Protein AF-A0A6V8SIL0-F1 (afdb_monomer_lite)

Structure (mmCIF, N/CA/C/O backbone):
data_AF-A0A6V8SIL0-F1
#
_entry.id   AF-A0A6V8SIL0-F1
#
loop_
_atom_site.group_PDB
_atom_site.id
_atom_site.type_symbol
_atom_site.label_atom_id
_atom_site.label_alt_id
_atom_site.label_comp_id
_atom_site.label_asym_id
_atom_site.label_entity_id
_atom_site.label_seq_id
_atom_site.pdbx_PDB_ins_code
_atom_site.Cartn_x
_atom_site.Cartn_y
_atom_site.Cartn_z
_atom_site.occupancy
_atom_site.B_iso_or_equiv
_atom_site.auth_seq_id
_atom_site.auth_comp_id
_atom_site.auth_asym_id
_atom_site.auth_atom_id
_atom_site.pdbx_PDB_model_num
ATOM 1 N N . MET A 1 1 ? 27.228 23.144 -34.723 1.00 86.31 1 MET A N 1
ATOM 2 C CA . MET A 1 1 ? 27.052 23.573 -36.120 1.00 86.31 1 MET A CA 1
ATOM 3 C C . MET A 1 1 ? 25.831 22.858 -36.656 1.00 86.31 1 MET A C 1
ATOM 5 O O . MET A 1 1 ? 25.715 21.658 -36.421 1.00 86.31 1 MET A O 1
ATOM 9 N N . ARG A 1 2 ? 24.917 23.582 -37.295 1.00 93.19 2 ARG A N 1
ATOM 10 C CA . ARG A 1 2 ? 23.721 23.008 -37.941 1.00 93.19 2 ARG A CA 1
ATOM 11 C C . ARG A 1 2 ? 23.947 22.790 -39.439 1.00 93.19 2 ARG A C 1
ATOM 13 O O . ARG A 1 2 ? 24.927 23.308 -39.973 1.00 93.19 2 ARG A O 1
ATOM 20 N N . LYS A 1 3 ? 23.053 22.053 -40.116 1.00 91.62 3 LYS A N 1
ATOM 21 C CA . LYS A 1 3 ? 23.192 21.721 -41.552 1.00 91.62 3 LYS A CA 1
ATOM 22 C C . LYS A 1 3 ? 23.467 22.971 -42.393 1.00 91.62 3 LYS A C 1
ATOM 24 O O . LYS A 1 3 ? 24.432 22.997 -43.147 1.00 91.62 3 LYS A O 1
ATOM 29 N N . ASP A 1 4 ? 22.655 24.012 -42.232 1.00 95.44 4 ASP A N 1
ATOM 30 C CA . ASP A 1 4 ? 22.755 25.231 -43.045 1.00 95.44 4 ASP A CA 1
ATOM 31 C C . ASP A 1 4 ? 24.110 25.937 -42.874 1.00 95.44 4 ASP A C 1
ATOM 33 O O . ASP A 1 4 ? 24.708 26.408 -43.842 1.00 95.44 4 ASP A O 1
ATOM 37 N N . GLU A 1 5 ? 24.633 25.955 -41.646 1.00 94.06 5 GLU A N 1
ATOM 38 C CA . GLU A 1 5 ? 25.951 26.517 -41.339 1.00 94.06 5 GLU A CA 1
ATOM 39 C C . GLU A 1 5 ? 27.065 25.695 -41.995 1.00 94.06 5 GLU A C 1
ATOM 41 O O . GLU A 1 5 ? 27.967 26.258 -42.613 1.00 94.06 5 GLU A O 1
ATOM 46 N N . PHE A 1 6 ? 26.976 24.364 -41.909 1.00 95.69 6 PHE A N 1
ATOM 47 C CA . PHE A 1 6 ? 27.931 23.452 -42.535 1.00 95.69 6 PHE A CA 1
ATOM 48 C C . PHE A 1 6 ? 27.957 23.628 -44.057 1.00 95.69 6 PHE A C 1
ATOM 50 O O . PHE A 1 6 ? 29.025 23.804 -44.647 1.00 95.69 6 PHE A O 1
ATOM 57 N N . MET A 1 7 ? 26.781 23.640 -44.690 1.00 94.69 7 MET A N 1
ATOM 58 C CA . MET A 1 7 ? 26.640 23.779 -46.140 1.00 94.69 7 MET A CA 1
ATOM 59 C C . MET A 1 7 ? 27.156 25.131 -46.637 1.00 94.69 7 MET A C 1
ATOM 61 O O . MET A 1 7 ? 27.856 25.182 -47.647 1.00 94.69 7 MET A O 1
ATOM 65 N N . SER A 1 8 ? 26.896 26.215 -45.900 1.00 95.62 8 SER A N 1
ATOM 66 C CA . SER A 1 8 ? 27.420 27.538 -46.249 1.00 95.62 8 SER A CA 1
ATOM 67 C C . SER A 1 8 ? 28.947 27.610 -46.140 1.00 95.62 8 SER A C 1
ATOM 69 O O . SER A 1 8 ? 29.610 28.201 -46.997 1.00 95.62 8 SER A O 1
ATOM 71 N N . GLU A 1 9 ? 29.540 26.995 -45.111 1.00 94.38 9 GLU A N 1
ATOM 72 C CA . GLU A 1 9 ? 30.998 26.958 -44.980 1.00 94.38 9 GLU A CA 1
ATOM 73 C C . GLU A 1 9 ? 31.665 26.087 -46.050 1.00 94.38 9 GLU A C 1
ATOM 75 O O . GLU A 1 9 ? 32.711 26.488 -46.569 1.00 94.38 9 GLU A O 1
ATOM 80 N N . MET A 1 10 ? 31.046 24.962 -46.422 1.00 90.38 10 MET A N 1
ATOM 81 C CA . MET A 1 10 ? 31.472 24.119 -47.543 1.00 90.38 10 MET A CA 1
ATOM 82 C C . MET A 1 10 ? 31.437 24.886 -48.865 1.00 90.38 10 MET A C 1
ATOM 84 O O . MET A 1 10 ? 32.438 24.939 -49.576 1.00 90.38 10 MET A O 1
ATOM 88 N N . GLU A 1 11 ? 30.316 25.533 -49.184 1.00 93.81 11 GLU A N 1
ATOM 89 C CA . GLU A 1 11 ? 30.150 26.281 -50.433 1.00 93.81 11 GLU A CA 1
ATOM 90 C C . GLU A 1 11 ? 31.179 27.409 -50.563 1.00 93.81 11 GLU A C 1
ATOM 92 O O . GLU A 1 11 ? 31.774 27.598 -51.628 1.00 93.81 11 GLU A O 1
ATOM 97 N N . ARG A 1 12 ? 31.446 28.117 -49.459 1.00 93.19 12 ARG A N 1
ATOM 98 C CA . ARG A 1 12 ? 32.481 29.153 -49.407 1.00 93.19 12 ARG A CA 1
ATOM 99 C C . ARG A 1 12 ? 33.888 28.579 -49.569 1.00 93.19 12 ARG A C 1
ATOM 101 O O . ARG A 1 12 ? 34.725 29.217 -50.197 1.00 93.19 12 ARG A O 1
ATOM 108 N N . GLY A 1 13 ? 34.169 27.417 -48.982 1.00 87.25 13 GLY A N 1
ATOM 109 C CA . GLY A 1 13 ? 35.473 26.762 -49.091 1.00 87.25 13 GLY A CA 1
ATOM 110 C C . GLY A 1 13 ? 35.756 26.199 -50.486 1.00 87.25 13 GLY A C 1
ATOM 111 O O . GLY A 1 13 ? 36.914 26.041 -50.853 1.00 87.25 13 GLY A O 1
ATOM 112 N N . LEU A 1 14 ? 34.712 25.928 -51.269 1.00 89.31 14 LEU A N 1
ATOM 113 C CA . LEU A 1 14 ? 34.794 25.426 -52.641 1.00 89.31 14 LEU A CA 1
ATOM 114 C C . LEU A 1 14 ? 34.784 26.553 -53.689 1.00 89.31 14 LEU A C 1
ATOM 116 O O . LEU A 1 14 ? 34.525 26.303 -54.866 1.00 89.31 14 LEU A O 1
ATOM 120 N N . ASP A 1 15 ? 35.074 27.800 -53.303 1.00 89.38 15 ASP A N 1
ATOM 121 C CA . ASP A 1 15 ? 35.031 28.968 -54.193 1.00 89.38 15 ASP A CA 1
ATOM 122 C C . ASP A 1 15 ? 35.902 28.825 -55.454 1.00 89.38 15 ASP A C 1
ATOM 124 O O . ASP A 1 15 ? 35.522 29.310 -56.524 1.00 89.38 15 ASP A O 1
ATOM 128 N N . LYS A 1 16 ? 37.027 28.114 -55.336 1.00 85.50 16 LYS A N 1
ATOM 129 C CA . LYS A 1 16 ? 37.988 27.815 -56.410 1.00 85.50 16 LYS A CA 1
ATOM 130 C C . LYS A 1 16 ? 37.675 26.551 -57.211 1.00 85.50 16 LYS A C 1
ATOM 132 O O . LYS A 1 16 ? 38.354 26.294 -58.205 1.00 85.50 16 LYS A O 1
ATOM 137 N N . VAL A 1 17 ? 36.678 25.773 -56.800 1.00 81.25 17 VAL A N 1
ATOM 138 C CA . VAL A 1 17 ? 36.196 24.593 -57.530 1.00 81.25 17 VAL A CA 1
ATOM 139 C C . VAL A 1 17 ? 35.180 25.041 -58.581 1.00 81.25 17 VAL A C 1
ATOM 141 O O . VAL A 1 17 ? 34.431 25.999 -58.361 1.00 81.25 17 VAL A O 1
ATOM 144 N N . SER A 1 18 ? 35.161 24.387 -59.746 1.00 85.25 18 SER A N 1
ATOM 145 C CA . SER A 1 18 ? 34.224 24.742 -60.822 1.00 85.25 18 SER A CA 1
ATOM 146 C C . SER A 1 18 ? 32.771 24.665 -60.337 1.00 85.25 18 SER A C 1
ATOM 148 O O . SER A 1 18 ? 32.451 23.864 -59.466 1.00 85.25 18 SER A O 1
ATOM 150 N N . GLU A 1 19 ? 31.876 25.501 -60.870 1.00 83.19 19 GLU A N 1
ATOM 151 C CA . GLU A 1 19 ? 30.476 25.548 -60.413 1.00 83.19 19 GLU A CA 1
ATOM 152 C C . GLU A 1 19 ? 29.776 24.184 -60.530 1.00 83.19 19 GLU A C 1
ATOM 154 O O . GLU A 1 19 ? 29.066 23.772 -59.615 1.00 83.19 19 GLU A O 1
ATOM 159 N N . ALA A 1 20 ? 30.024 23.461 -61.628 1.00 74.94 20 ALA A N 1
ATOM 160 C CA . ALA A 1 20 ? 29.456 22.135 -61.857 1.00 74.94 20 ALA A CA 1
ATOM 161 C C . ALA A 1 20 ? 29.917 21.126 -60.792 1.00 74.94 20 ALA A C 1
ATOM 163 O O . ALA A 1 20 ? 29.089 20.484 -60.155 1.00 74.94 20 ALA A O 1
ATOM 164 N N . GLU A 1 21 ? 31.224 21.054 -60.543 1.00 77.12 21 GLU A N 1
ATOM 165 C CA . GLU A 1 21 ? 31.818 20.137 -59.563 1.00 77.12 21 GLU A CA 1
ATOM 166 C C . GLU A 1 2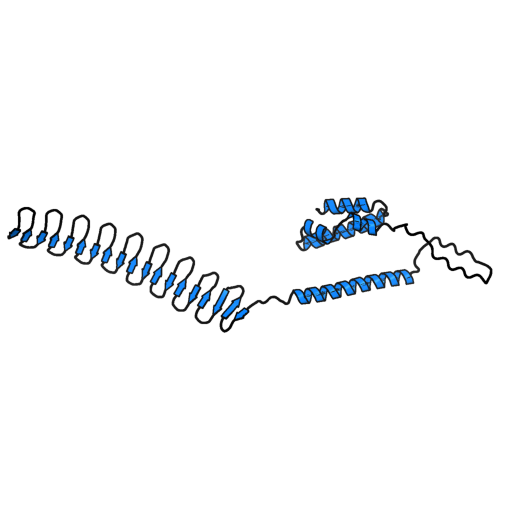1 ? 31.450 20.524 -58.125 1.00 77.12 21 GLU A C 1
ATOM 168 O O . GLU A 1 21 ? 31.106 19.674 -57.312 1.00 77.12 21 GLU A O 1
ATOM 173 N N . ARG A 1 22 ? 31.412 21.823 -57.817 1.00 87.75 22 ARG A N 1
ATOM 174 C CA . ARG A 1 22 ? 30.940 22.334 -56.525 1.00 87.75 22 ARG A CA 1
ATOM 175 C C . ARG A 1 22 ? 29.502 21.912 -56.250 1.00 87.75 22 ARG A C 1
ATOM 177 O O . ARG A 1 22 ? 29.194 21.515 -55.132 1.00 87.75 22 ARG A O 1
ATOM 184 N N . LYS A 1 23 ? 28.626 21.999 -57.253 1.00 83.69 23 LYS A N 1
ATOM 185 C CA . LYS A 1 23 ? 27.223 21.604 -57.122 1.00 83.69 23 LYS A CA 1
ATOM 186 C C . LYS A 1 23 ? 27.075 20.103 -56.885 1.00 83.69 23 LYS A C 1
ATOM 188 O O . LYS A 1 23 ? 26.249 19.719 -56.065 1.00 83.69 23 LYS A O 1
ATOM 193 N N . GLU A 1 24 ? 27.869 19.279 -57.566 1.00 81.81 24 GLU A N 1
ATOM 194 C CA . GLU A 1 24 ? 27.907 17.830 -57.330 1.00 81.81 24 GLU A CA 1
ATOM 195 C C . GLU A 1 24 ? 28.376 17.513 -55.904 1.00 81.81 24 GLU A C 1
ATOM 197 O O . GLU A 1 24 ? 27.684 16.803 -55.180 1.00 81.81 24 GLU A O 1
ATOM 202 N N . ILE A 1 25 ? 29.467 18.139 -55.449 1.00 81.69 25 ILE A N 1
ATOM 203 C CA . ILE A 1 25 ? 29.982 17.956 -54.084 1.00 81.69 25 ILE A CA 1
ATOM 204 C C . ILE A 1 25 ? 28.929 18.359 -53.042 1.00 81.69 25 ILE A C 1
ATOM 206 O O . ILE A 1 25 ? 28.664 17.612 -52.104 1.00 81.69 25 ILE A O 1
ATOM 210 N N . LEU A 1 26 ? 28.304 19.533 -53.187 1.00 86.50 26 LEU A N 1
ATOM 211 C CA . LEU A 1 26 ? 27.279 19.992 -52.243 1.00 86.50 26 LEU A CA 1
ATOM 212 C C . LEU A 1 26 ? 26.046 19.080 -52.245 1.00 86.50 26 LEU A C 1
ATOM 214 O O . LEU A 1 26 ? 25.472 18.841 -51.182 1.00 86.50 26 LEU A O 1
ATOM 218 N N . TYR A 1 27 ? 25.662 18.542 -53.403 1.00 86.69 27 TYR A N 1
ATOM 219 C CA . TYR A 1 27 ? 24.552 17.599 -53.506 1.00 86.69 27 TYR A CA 1
ATOM 220 C C . TYR A 1 27 ? 24.816 16.311 -52.714 1.00 86.69 27 TYR A C 1
ATOM 222 O O . TYR A 1 27 ? 23.938 15.865 -51.975 1.00 86.69 27 TYR A O 1
ATOM 230 N N . ASP A 1 28 ? 26.029 15.758 -52.784 1.00 85.88 28 ASP A N 1
ATOM 231 C CA . ASP A 1 28 ? 26.398 14.551 -52.033 1.00 85.88 28 ASP A CA 1
ATOM 232 C C . ASP A 1 28 ? 26.295 14.761 -50.513 1.00 85.88 28 ASP A C 1
ATOM 234 O O . ASP A 1 28 ? 25.771 13.907 -49.790 1.00 85.88 28 ASP A O 1
ATOM 238 N N . TYR A 1 29 ? 26.744 15.917 -50.009 1.00 87.44 29 TYR A N 1
ATOM 239 C CA . TYR A 1 29 ? 26.614 16.246 -48.585 1.00 87.44 29 TYR A CA 1
ATOM 240 C C . TYR A 1 29 ? 25.159 16.500 -48.187 1.00 87.44 29 TYR A C 1
ATOM 242 O O . TYR A 1 29 ? 24.726 16.045 -47.129 1.00 87.44 29 TYR A O 1
ATOM 250 N N . GLU A 1 30 ? 24.372 17.170 -49.027 1.00 88.56 30 GLU A N 1
ATOM 251 C CA . GLU A 1 30 ? 22.944 17.361 -48.775 1.00 88.56 30 GLU A CA 1
ATOM 252 C C . GLU A 1 30 ? 22.192 16.025 -48.677 1.00 88.56 30 GLU A C 1
ATOM 254 O O . GLU A 1 30 ? 21.394 15.821 -47.753 1.00 88.56 30 GLU A O 1
ATOM 259 N N . GLU A 1 31 ? 22.501 15.091 -49.573 1.00 84.25 31 GLU A N 1
ATOM 260 C CA . GLU A 1 31 ? 21.948 13.743 -49.558 1.00 84.25 31 GLU A CA 1
ATOM 261 C C . GLU A 1 31 ? 22.390 12.961 -48.310 1.00 84.25 31 GLU A C 1
ATOM 263 O O . GLU A 1 31 ? 21.581 12.261 -47.693 1.00 84.25 31 GLU A O 1
ATOM 268 N N . HIS A 1 32 ? 23.636 13.147 -47.860 1.00 82.12 32 HIS A N 1
ATOM 269 C CA . HIS A 1 32 ? 24.131 12.567 -46.612 1.00 82.12 32 HIS A CA 1
ATOM 270 C C . HIS A 1 32 ? 23.326 13.039 -45.393 1.00 82.12 32 HIS A C 1
ATOM 272 O O . HIS A 1 32 ? 22.873 12.212 -44.595 1.00 82.12 32 HIS A O 1
ATOM 278 N N . PHE A 1 33 ? 23.079 14.350 -45.269 1.00 86.00 33 PHE A N 1
ATOM 279 C CA . PHE A 1 33 ? 22.218 14.892 -44.212 1.00 86.00 33 PHE A CA 1
ATOM 280 C C . PHE A 1 33 ? 20.803 14.308 -44.294 1.00 86.00 33 PHE A C 1
ATOM 282 O O . PHE A 1 33 ? 20.257 13.881 -43.277 1.00 86.00 33 PHE A O 1
ATOM 289 N N . ARG A 1 34 ? 20.222 14.224 -45.499 1.00 85.81 34 ARG A N 1
ATOM 290 C CA . ARG A 1 34 ? 18.867 13.691 -45.708 1.00 85.81 34 ARG A CA 1
ATOM 291 C C . ARG A 1 34 ? 18.738 12.239 -45.240 1.00 85.81 34 ARG A C 1
ATOM 293 O O . ARG A 1 34 ? 17.791 11.910 -44.525 1.00 85.81 34 ARG A O 1
ATOM 300 N N . ILE A 1 35 ? 19.681 11.375 -45.619 1.00 81.06 35 ILE A N 1
ATOM 301 C CA . ILE A 1 35 ? 19.678 9.954 -45.238 1.00 81.06 35 ILE A CA 1
ATOM 302 C C . ILE A 1 35 ? 19.902 9.799 -43.729 1.00 81.06 35 ILE A C 1
ATOM 304 O O . ILE A 1 35 ? 19.184 9.045 -43.072 1.00 81.06 35 ILE A O 1
ATOM 308 N N . ALA A 1 36 ? 20.871 10.518 -43.158 1.00 72.19 36 ALA A N 1
ATOM 309 C CA . ALA A 1 36 ? 21.202 10.411 -41.740 1.00 72.19 36 ALA A CA 1
ATOM 310 C C . ALA A 1 36 ? 20.064 10.905 -40.829 1.00 72.19 36 ALA A C 1
ATOM 312 O O . ALA A 1 36 ? 19.759 10.256 -39.825 1.00 72.19 36 ALA A O 1
ATOM 313 N N . MET A 1 37 ? 19.379 11.985 -41.214 1.00 84.81 37 MET A N 1
ATOM 314 C CA . MET A 1 37 ? 18.179 12.458 -40.516 1.00 84.81 37 MET A CA 1
ATOM 315 C C . MET A 1 37 ? 17.006 11.482 -40.655 1.00 84.81 37 MET A C 1
ATOM 317 O O . MET A 1 37 ? 16.293 11.245 -39.682 1.00 84.81 37 MET A O 1
ATOM 321 N N . GLY A 1 38 ? 16.840 10.846 -41.822 1.00 79.00 38 GLY A N 1
ATOM 322 C CA . GLY A 1 38 ? 15.861 9.767 -42.017 1.00 79.00 38 GLY A CA 1
ATOM 323 C C . GLY A 1 38 ? 16.086 8.559 -41.096 1.00 79.00 38 GLY A C 1
ATOM 324 O O . GLY A 1 38 ? 15.133 7.868 -40.747 1.00 79.00 38 GLY A O 1
ATOM 325 N N . ASN A 1 39 ? 17.325 8.355 -40.642 1.00 82.56 39 ASN A N 1
ATOM 326 C CA . ASN A 1 39 ? 17.711 7.326 -39.673 1.00 82.56 39 ASN A CA 1
ATOM 327 C C . ASN A 1 39 ? 17.685 7.816 -38.210 1.00 82.56 39 ASN A C 1
ATOM 329 O O . ASN A 1 39 ? 18.193 7.128 -37.326 1.00 82.56 39 ASN A O 1
ATOM 333 N N . GLY A 1 40 ? 17.120 8.998 -37.939 1.00 87.88 40 GLY A N 1
ATOM 334 C CA . GLY A 1 40 ? 16.930 9.528 -36.587 1.00 87.88 40 GLY A CA 1
ATOM 335 C C . GLY A 1 40 ? 18.129 10.271 -35.988 1.00 87.88 40 GLY A C 1
ATOM 336 O O . GLY A 1 40 ? 18.094 10.592 -34.801 1.00 87.88 40 GLY A O 1
ATOM 337 N N . LYS A 1 41 ? 19.185 10.568 -36.762 1.00 81.56 41 LYS A N 1
ATOM 338 C CA . LYS A 1 41 ? 20.286 11.425 -36.285 1.00 81.56 41 LYS A CA 1
ATOM 339 C C . LYS A 1 41 ? 19.900 12.904 -36.341 1.00 81.56 41 LYS A C 1
ATOM 341 O O . LYS A 1 41 ? 19.210 13.336 -37.262 1.00 81.56 41 LYS A O 1
ATOM 346 N N . THR A 1 42 ? 20.392 13.691 -35.385 1.00 90.62 42 THR A N 1
ATOM 347 C CA . THR A 1 42 ? 20.234 15.152 -35.411 1.00 90.62 42 THR A CA 1
ATOM 348 C C . THR A 1 42 ? 21.323 15.807 -36.262 1.00 90.62 42 THR A C 1
ATOM 350 O O . THR A 1 42 ? 22.396 15.235 -36.467 1.00 90.62 42 THR A O 1
ATOM 353 N N . GLU A 1 43 ? 21.063 17.021 -36.750 1.00 89.25 43 GLU A N 1
ATOM 354 C CA . GLU A 1 43 ? 22.012 17.790 -37.567 1.00 89.25 43 GLU A CA 1
ATOM 355 C C . GLU A 1 43 ? 23.355 17.992 -36.858 1.00 89.25 43 GLU A C 1
ATOM 357 O O . GLU A 1 43 ? 24.406 17.909 -37.485 1.00 89.25 43 GLU A O 1
ATOM 362 N N . GLU A 1 44 ? 23.336 18.217 -35.544 1.00 91.12 44 GLU A N 1
ATOM 363 C CA . GLU A 1 44 ? 24.533 18.459 -34.740 1.00 91.12 44 GLU A CA 1
ATOM 364 C C . GLU A 1 44 ? 25.439 17.230 -34.696 1.00 91.12 44 GLU A C 1
ATOM 366 O O . GLU A 1 44 ? 26.659 17.361 -34.808 1.00 91.12 44 GLU A O 1
ATOM 371 N N . VAL A 1 45 ? 24.843 16.040 -34.567 1.00 78.62 45 VAL A N 1
ATOM 372 C CA . VAL A 1 45 ? 25.574 14.768 -34.590 1.00 78.62 45 VAL A CA 1
ATOM 373 C C . VAL A 1 45 ? 26.176 14.537 -35.971 1.00 78.62 45 VAL A C 1
ATOM 375 O O . VAL A 1 45 ? 27.339 14.160 -36.065 1.00 78.62 45 VAL A O 1
ATOM 378 N N . ILE A 1 46 ? 25.428 14.825 -37.038 1.00 77.50 46 ILE A N 1
ATOM 379 C CA . ILE A 1 46 ? 25.915 14.671 -38.415 1.00 77.50 46 ILE A CA 1
ATOM 380 C C . ILE A 1 46 ? 27.089 15.622 -38.679 1.00 77.50 46 ILE A C 1
ATOM 382 O O . ILE A 1 46 ? 28.129 15.188 -39.159 1.00 77.50 46 ILE A O 1
ATOM 386 N N . CYS A 1 47 ? 26.981 16.899 -38.302 1.00 76.56 47 CYS A N 1
ATOM 387 C CA . CYS A 1 47 ? 28.084 17.857 -38.422 1.00 76.56 47 CYS A CA 1
ATOM 388 C C . CYS A 1 47 ? 29.319 17.426 -37.615 1.00 76.56 47 CYS A C 1
ATOM 390 O O . CYS A 1 47 ? 30.445 17.591 -38.075 1.00 76.56 47 CYS A O 1
ATOM 392 N N . MET A 1 48 ? 29.120 16.872 -36.414 1.00 78.69 48 MET A N 1
ATOM 393 C CA . MET A 1 48 ? 30.209 16.355 -35.582 1.00 78.69 48 MET A CA 1
ATOM 394 C C . MET A 1 48 ? 30.909 15.152 -36.230 1.00 78.69 48 MET A C 1
ATOM 396 O O . MET A 1 48 ? 32.132 15.067 -36.173 1.00 78.69 48 MET A O 1
ATOM 400 N N . GLU A 1 49 ? 30.152 14.245 -36.855 1.00 78.75 49 GLU A N 1
ATOM 401 C CA . GLU A 1 49 ? 30.683 13.082 -37.580 1.00 78.75 49 GLU A CA 1
ATOM 402 C C . GLU A 1 49 ? 31.399 13.474 -38.879 1.00 78.75 49 GLU A C 1
ATOM 404 O O . GLU A 1 49 ? 32.431 12.890 -39.207 1.00 78.75 49 GLU A O 1
ATOM 409 N N . LEU A 1 50 ? 30.870 14.463 -39.606 1.00 79.81 50 LEU A N 1
ATOM 410 C CA . LEU A 1 50 ? 31.469 14.972 -40.841 1.00 79.81 50 LEU A CA 1
ATOM 411 C C . LEU A 1 50 ? 32.756 15.764 -40.575 1.00 79.81 50 LEU A C 1
ATOM 413 O O . LEU A 1 50 ? 33.691 15.684 -41.368 1.00 79.81 50 LEU A O 1
ATOM 417 N N . GLY A 1 51 ? 32.828 16.502 -39.465 1.00 82.12 51 GLY A N 1
ATOM 418 C CA . GLY A 1 51 ? 33.999 17.290 -39.083 1.00 82.12 51 GLY A CA 1
ATOM 419 C C . GLY A 1 51 ? 33.969 18.728 -39.612 1.00 82.12 51 GLY A C 1
ATOM 420 O O . GLY A 1 51 ? 32.911 19.339 -39.749 1.00 82.12 51 GLY A O 1
ATOM 421 N N . ASN A 1 52 ? 35.145 19.319 -39.848 1.00 85.25 52 ASN A N 1
ATOM 422 C CA . ASN A 1 52 ? 35.268 20.738 -40.192 1.00 85.25 52 ASN A CA 1
ATOM 423 C C . ASN A 1 52 ? 35.071 20.983 -41.705 1.00 85.25 52 ASN A C 1
ATOM 425 O O . ASN A 1 52 ? 35.944 20.610 -42.494 1.00 85.25 52 ASN A O 1
ATOM 429 N N . PRO A 1 53 ? 34.003 21.684 -42.135 1.00 86.06 53 PRO A N 1
ATOM 430 C CA . PRO A 1 53 ? 33.701 21.892 -43.555 1.00 86.06 53 PRO A CA 1
ATOM 431 C C . PRO A 1 53 ? 34.809 22.629 -44.326 1.00 86.06 53 PRO A C 1
ATOM 433 O O . PRO A 1 53 ? 35.021 22.380 -45.509 1.00 86.06 53 PRO A O 1
ATOM 436 N N . LYS A 1 54 ? 35.592 23.499 -43.678 1.00 85.56 54 LYS A N 1
ATOM 437 C CA . LYS A 1 54 ? 36.686 24.228 -44.353 1.00 85.56 54 LYS A CA 1
ATOM 438 C C . LYS A 1 54 ? 37.855 23.325 -44.723 1.00 85.56 54 LYS A C 1
ATOM 440 O O . LYS A 1 54 ? 38.462 23.496 -45.780 1.00 85.56 54 LYS A O 1
ATOM 445 N N . GLU A 1 55 ? 38.185 22.387 -43.843 1.00 81.69 55 GLU A N 1
ATOM 446 C CA . GLU A 1 55 ? 39.252 21.408 -44.071 1.00 81.69 55 GLU A CA 1
ATOM 447 C C . GLU A 1 55 ? 38.844 20.443 -45.180 1.00 81.69 55 GLU A C 1
ATOM 449 O O . GLU A 1 55 ? 39.621 20.190 -46.101 1.00 81.69 55 GLU A O 1
ATOM 454 N N . ILE A 1 56 ? 37.584 20.000 -45.143 1.00 81.62 56 ILE A N 1
ATOM 455 C CA . ILE A 1 56 ? 36.989 19.158 -46.178 1.00 81.62 56 ILE A CA 1
ATOM 456 C C . ILE A 1 56 ? 37.046 19.874 -47.529 1.00 81.62 56 ILE A C 1
ATOM 458 O O . ILE A 1 56 ? 37.609 19.332 -48.477 1.00 81.62 56 ILE A O 1
ATOM 462 N N . ALA A 1 57 ? 36.548 21.109 -47.620 1.00 82.56 57 ALA A N 1
ATOM 463 C CA . ALA A 1 57 ? 36.556 21.880 -48.860 1.00 82.56 57 ALA A CA 1
ATOM 464 C C . ALA A 1 57 ? 37.975 22.109 -49.417 1.00 82.56 57 ALA A C 1
ATOM 466 O O . ALA A 1 57 ? 38.188 22.038 -50.626 1.00 82.56 57 ALA A O 1
ATOM 467 N N . SER A 1 58 ? 38.966 22.301 -48.540 1.00 79.62 58 SER A N 1
ATOM 468 C CA . SER A 1 58 ? 40.369 22.482 -48.938 1.00 79.62 58 SER A CA 1
ATOM 469 C C . SER A 1 58 ? 40.961 21.241 -49.613 1.00 79.62 58 SER A C 1
ATOM 471 O O . SER A 1 58 ? 41.835 21.382 -50.463 1.00 79.62 58 SER A O 1
ATOM 473 N N . SER A 1 59 ? 40.463 20.038 -49.304 1.00 80.56 59 SER A N 1
ATOM 474 C CA . SER A 1 59 ? 40.917 18.799 -49.958 1.00 80.56 59 SER A CA 1
ATOM 475 C C . SER A 1 59 ? 40.546 18.716 -51.446 1.00 80.56 59 SER A C 1
ATOM 477 O O . SER A 1 59 ? 41.203 18.002 -52.203 1.00 80.56 59 SER A O 1
ATOM 479 N N . TYR A 1 60 ? 39.541 19.487 -51.877 1.00 77.62 60 TYR A N 1
ATOM 480 C CA . TYR A 1 60 ? 39.099 19.571 -53.271 1.00 77.62 60 TYR A CA 1
ATOM 481 C C . TYR A 1 60 ? 39.865 20.624 -54.081 1.00 77.62 60 TYR A C 1
ATOM 483 O O . TYR A 1 60 ? 39.697 20.708 -55.296 1.00 77.62 60 TYR A O 1
ATOM 491 N N . ILE A 1 61 ? 40.722 21.425 -53.439 1.00 77.88 61 ILE A N 1
ATOM 492 C CA . ILE A 1 61 ? 41.566 22.419 -54.105 1.00 77.88 61 ILE A CA 1
ATOM 493 C C . ILE A 1 61 ? 42.980 21.826 -54.211 1.00 77.88 61 ILE A C 1
ATOM 495 O O . ILE A 1 61 ? 43.661 21.697 -53.197 1.00 77.88 61 ILE A O 1
ATOM 499 N N . PRO A 1 62 ? 43.471 21.465 -55.411 1.00 66.62 62 PRO A N 1
ATOM 500 C CA . PRO A 1 62 ? 44.810 20.903 -55.554 1.00 66.62 62 PRO A CA 1
ATOM 501 C C . PRO A 1 62 ? 45.891 21.898 -55.105 1.00 66.62 62 PRO A C 1
ATOM 503 O O . PRO A 1 62 ? 46.021 22.985 -55.676 1.00 66.62 62 PRO A O 1
ATOM 506 N N . ASP A 1 63 ? 46.708 21.507 -54.123 1.00 55.25 63 ASP A N 1
ATOM 507 C CA . ASP A 1 63 ? 47.868 22.277 -53.669 1.00 55.25 63 ASP A CA 1
ATOM 508 C C . ASP A 1 63 ? 48.917 22.399 -54.787 1.00 55.25 63 ASP A C 1
ATOM 510 O O . ASP A 1 63 ? 49.733 21.506 -55.029 1.00 55.25 63 ASP A O 1
ATOM 514 N N . TYR A 1 64 ? 48.975 23.559 -55.442 1.00 45.47 64 TYR A N 1
ATOM 515 C CA . TYR A 1 64 ? 50.184 23.988 -56.145 1.00 45.47 64 TYR A CA 1
ATOM 516 C C . TYR A 1 64 ? 51.224 24.452 -55.112 1.00 45.47 64 TYR A C 1
ATOM 518 O O . TYR A 1 64 ? 51.461 25.647 -54.933 1.00 45.47 64 TYR A O 1
ATOM 526 N N . LYS A 1 65 ? 51.852 23.505 -54.400 1.00 42.91 65 LYS A N 1
ATOM 527 C CA . LYS A 1 65 ? 53.071 23.775 -53.621 1.00 42.91 65 LYS A CA 1
ATOM 528 C C . LYS A 1 65 ? 53.893 22.512 -53.340 1.00 42.91 65 LYS A C 1
ATOM 530 O O . LYS A 1 65 ? 53.705 21.841 -52.335 1.00 42.91 65 LYS A O 1
ATOM 535 N N . ASN A 1 66 ? 54.871 22.240 -54.208 1.00 35.22 66 ASN A N 1
ATOM 536 C CA . ASN A 1 66 ? 56.201 21.794 -53.776 1.00 35.22 66 ASN A CA 1
ATOM 537 C C . ASN A 1 66 ? 57.223 21.897 -54.921 1.00 35.22 66 ASN A C 1
ATOM 539 O O . ASN A 1 66 ? 57.412 20.979 -55.716 1.00 35.22 66 ASN A O 1
ATOM 543 N N . GLU A 1 67 ? 57.912 23.035 -54.977 1.00 36.47 67 GLU A N 1
ATOM 544 C CA . GLU A 1 67 ? 59.211 23.158 -55.633 1.00 36.47 67 GLU A CA 1
ATOM 545 C C . GLU A 1 67 ? 60.296 22.907 -54.578 1.00 36.47 67 GLU A C 1
ATOM 547 O O . GLU A 1 67 ? 60.426 23.700 -53.647 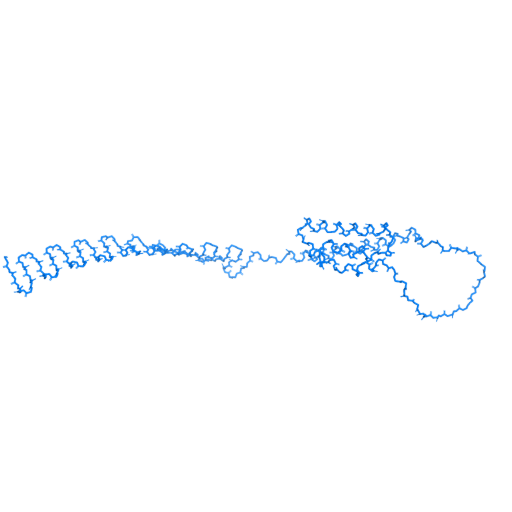1.00 36.47 67 GLU A O 1
ATOM 552 N N . ASN A 1 68 ? 61.059 21.812 -54.702 1.00 32.91 68 ASN A N 1
ATOM 553 C CA . ASN A 1 68 ? 62.529 21.812 -54.621 1.00 32.91 68 ASN A CA 1
ATOM 554 C C . ASN A 1 68 ? 63.146 20.397 -54.704 1.00 32.91 68 ASN A C 1
ATOM 556 O O . ASN A 1 68 ? 63.122 19.616 -53.761 1.00 32.91 68 ASN A O 1
ATOM 560 N N . LYS A 1 69 ? 63.832 20.176 -55.834 1.00 37.47 69 LYS A N 1
ATOM 561 C CA . LYS A 1 69 ? 65.203 19.644 -55.942 1.00 37.47 69 LYS A CA 1
ATOM 562 C C . LYS A 1 69 ? 65.489 18.203 -55.481 1.00 37.47 69 LYS A C 1
ATOM 564 O O . LYS A 1 69 ? 65.977 17.986 -54.380 1.00 37.47 69 LYS A O 1
ATOM 569 N N . LEU A 1 70 ? 65.488 17.275 -56.444 1.00 34.84 70 LEU A N 1
ATOM 570 C CA . LEU A 1 70 ? 66.568 16.285 -56.569 1.00 34.84 70 LEU A CA 1
ATOM 571 C C . LEU A 1 70 ? 67.023 16.193 -58.030 1.00 34.84 70 LEU A C 1
ATOM 573 O O . LEU A 1 70 ? 66.289 15.790 -58.926 1.00 34.84 70 LEU A O 1
ATOM 577 N N . ILE A 1 71 ? 68.259 16.633 -58.246 1.00 40.00 71 ILE A N 1
ATOM 578 C CA . ILE A 1 71 ? 68.981 16.602 -59.512 1.00 40.00 71 ILE A CA 1
ATOM 579 C C . ILE A 1 71 ? 69.718 15.262 -59.559 1.00 40.00 71 ILE A C 1
ATOM 581 O O . ILE A 1 71 ? 70.578 15.031 -58.714 1.00 40.00 71 ILE A O 1
ATOM 585 N N . VAL A 1 72 ? 69.466 14.423 -60.566 1.00 33.75 72 VAL A N 1
ATOM 586 C CA . VAL A 1 72 ? 70.482 13.482 -61.061 1.00 33.75 72 VAL A CA 1
ATOM 587 C C . VAL A 1 72 ? 70.518 13.581 -62.577 1.00 33.75 72 VAL A C 1
ATOM 589 O O . VAL A 1 72 ? 69.575 13.241 -63.285 1.00 33.75 72 VAL A O 1
ATOM 592 N N . ASN A 1 73 ? 71.638 14.109 -63.051 1.00 38.66 73 ASN A N 1
ATOM 593 C CA . ASN A 1 73 ? 71.993 14.270 -64.446 1.00 38.66 73 ASN A CA 1
ATOM 594 C C . ASN A 1 73 ? 72.626 12.961 -64.946 1.00 38.66 73 ASN A C 1
ATOM 596 O O . ASN A 1 73 ? 73.633 12.526 -64.387 1.00 38.66 73 ASN A O 1
ATOM 600 N N . LYS A 1 74 ? 72.094 12.361 -66.015 1.00 33.19 74 LYS A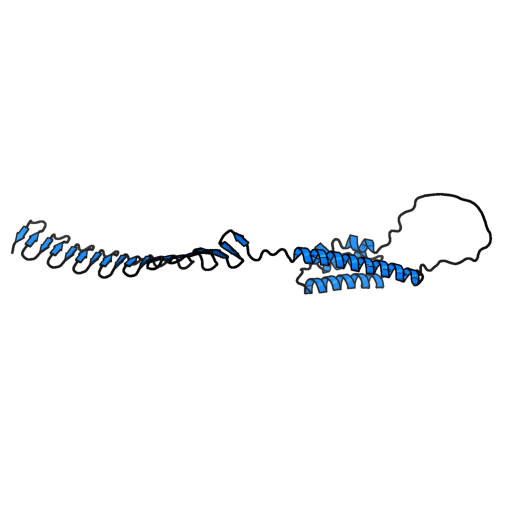 N 1
ATOM 601 C CA . LYS A 1 74 ? 72.860 11.428 -66.849 1.00 33.19 74 LYS A CA 1
ATOM 602 C C . LYS A 1 74 ? 72.585 11.720 -68.322 1.00 33.19 74 LYS A C 1
ATOM 604 O O . LYS A 1 74 ? 71.474 11.560 -68.813 1.00 33.19 74 LYS A O 1
ATOM 609 N N . LYS A 1 75 ? 73.640 12.204 -68.973 1.00 36.28 75 LYS A N 1
ATOM 610 C CA . LYS A 1 75 ? 73.758 12.504 -70.399 1.00 36.28 75 LYS A CA 1
ATOM 611 C C . LYS A 1 75 ? 73.667 11.243 -71.272 1.00 36.28 75 LYS A C 1
ATOM 613 O O . LYS A 1 75 ? 74.172 10.197 -70.872 1.00 36.28 75 LYS A O 1
ATOM 618 N N . GLU A 1 76 ? 73.168 11.483 -72.492 1.00 37.59 76 GLU A N 1
ATOM 619 C CA . GLU A 1 76 ? 73.363 10.739 -73.757 1.00 37.59 76 GLU A CA 1
ATOM 620 C C . GLU A 1 76 ? 72.561 9.421 -73.906 1.00 37.59 76 GLU A C 1
ATOM 622 O O . GLU A 1 76 ? 72.540 8.605 -72.998 1.00 37.59 76 GLU A O 1
ATOM 627 N N . ILE A 1 77 ? 71.844 9.109 -75.003 1.00 30.64 77 ILE A N 1
ATOM 628 C CA . ILE A 1 77 ? 71.982 9.448 -76.434 1.00 30.64 77 ILE A CA 1
ATOM 629 C C . ILE A 1 77 ? 70.590 9.350 -77.128 1.00 30.64 77 ILE A C 1
ATOM 631 O O . ILE A 1 77 ? 69.770 8.524 -76.744 1.00 30.64 77 ILE A O 1
ATOM 635 N N . MET A 1 78 ? 70.414 10.100 -78.226 1.00 32.66 78 MET A N 1
ATOM 636 C CA . MET A 1 78 ? 69.648 9.791 -79.460 1.00 32.66 78 MET A CA 1
ATOM 637 C C . MET A 1 78 ? 68.547 10.784 -79.858 1.00 32.66 78 MET A C 1
ATOM 639 O O . MET A 1 78 ? 67.780 11.311 -79.064 1.00 32.66 78 MET A O 1
ATOM 643 N N . LYS A 1 79 ? 68.603 11.093 -81.153 1.00 38.81 79 LYS A N 1
ATOM 644 C CA . LYS A 1 79 ? 68.074 12.262 -81.848 1.00 38.81 79 LYS A CA 1
ATOM 645 C C . LYS A 1 79 ? 66.652 12.032 -82.371 1.00 38.81 79 LYS A C 1
ATOM 647 O O . LYS A 1 79 ? 66.293 10.909 -82.700 1.00 38.81 79 LYS A O 1
ATOM 652 N N . ALA A 1 80 ? 65.994 13.169 -82.605 1.00 37.03 80 ALA A N 1
ATOM 653 C CA . ALA A 1 80 ? 64.830 13.427 -83.457 1.00 37.03 80 ALA A CA 1
ATOM 654 C C . ALA A 1 80 ? 63.445 13.012 -82.918 1.00 37.03 80 ALA A C 1
ATOM 656 O O . ALA A 1 80 ? 63.112 11.848 -82.735 1.00 37.03 80 ALA A O 1
ATOM 657 N N . THR A 1 81 ? 62.649 14.056 -82.694 1.00 30.58 81 THR A N 1
ATOM 658 C CA . THR A 1 81 ? 61.259 14.130 -82.234 1.00 30.58 81 THR A CA 1
ATOM 659 C C . THR A 1 81 ? 60.249 13.619 -83.273 1.00 30.58 81 THR A C 1
ATOM 661 O O . THR A 1 81 ? 60.505 13.664 -84.476 1.00 30.58 81 THR A O 1
ATOM 664 N N . PRO A 1 82 ? 59.035 13.261 -82.822 1.00 35.34 82 PRO A N 1
ATOM 665 C CA . PRO A 1 82 ? 57.925 14.172 -83.078 1.00 35.34 82 PRO A CA 1
ATOM 666 C C . PRO A 1 82 ? 57.415 14.788 -81.776 1.00 35.34 82 PRO A C 1
ATOM 668 O O . PRO A 1 82 ? 57.292 14.139 -80.739 1.00 35.34 82 PRO A O 1
ATOM 671 N N . VAL A 1 83 ? 57.149 16.087 -81.850 1.00 42.62 83 VAL A N 1
ATOM 672 C CA . VAL A 1 83 ? 56.508 16.883 -80.808 1.00 42.62 83 VAL A CA 1
ATOM 673 C C . VAL A 1 83 ? 55.106 16.315 -80.572 1.00 42.62 83 VAL A C 1
ATOM 675 O O . VAL A 1 83 ? 54.209 16.515 -81.385 1.00 42.62 83 VAL A O 1
ATOM 678 N N . TYR A 1 84 ? 54.924 15.592 -79.466 1.00 34.12 84 TYR A N 1
ATOM 679 C CA . TYR A 1 84 ? 53.611 15.243 -78.927 1.00 34.12 84 TYR A CA 1
ATOM 680 C C . TYR A 1 84 ? 53.213 16.331 -77.928 1.00 34.12 84 TYR A C 1
ATOM 682 O O . TYR A 1 84 ? 53.732 16.395 -76.815 1.00 34.12 84 TYR A O 1
ATOM 690 N N . ASN A 1 85 ? 52.335 17.232 -78.364 1.00 37.59 85 ASN A N 1
ATOM 691 C CA . ASN A 1 85 ? 51.766 18.284 -77.530 1.00 37.59 85 ASN A CA 1
ATOM 692 C C . ASN A 1 85 ? 50.857 17.656 -76.458 1.00 37.59 85 ASN A C 1
ATOM 694 O O . ASN A 1 85 ? 49.756 17.187 -76.747 1.00 37.59 85 ASN A O 1
ATOM 698 N N . SER A 1 86 ? 51.335 17.633 -75.218 1.00 44.16 86 SER A N 1
ATOM 699 C CA . SER A 1 86 ? 50.634 17.120 -74.045 1.00 44.16 86 SER A CA 1
ATOM 700 C C . SER A 1 86 ? 49.765 18.199 -73.392 1.00 44.16 86 SER A C 1
ATOM 702 O O . SER A 1 86 ? 50.045 18.612 -72.271 1.00 44.16 86 SER A O 1
ATOM 704 N N . ASN A 1 87 ? 48.699 18.631 -74.068 1.00 40.19 87 ASN A N 1
ATOM 705 C CA . ASN A 1 87 ? 47.684 19.520 -73.483 1.00 40.19 87 ASN A CA 1
ATOM 706 C C . ASN A 1 87 ? 46.305 18.855 -73.365 1.00 40.19 87 ASN A C 1
ATOM 708 O O . ASN A 1 87 ? 45.268 19.469 -73.586 1.00 40.19 87 ASN A O 1
ATOM 712 N N . SER A 1 88 ? 46.282 17.590 -72.953 1.00 44.12 88 SER A N 1
ATOM 713 C CA . SER A 1 88 ? 45.169 17.066 -72.163 1.00 44.12 88 SER A CA 1
ATOM 714 C C . SER A 1 88 ? 45.702 15.971 -71.248 1.00 44.12 88 SER A C 1
ATOM 716 O O . SER A 1 88 ? 46.187 14.934 -71.699 1.00 44.12 88 SER A O 1
ATOM 718 N N . ARG A 1 89 ? 45.622 16.192 -69.931 1.00 46.50 89 ARG A N 1
ATOM 719 C CA . ARG A 1 89 ? 45.758 15.126 -68.928 1.00 46.50 89 ARG A CA 1
ATOM 720 C C . ARG A 1 89 ? 44.496 14.251 -68.949 1.00 46.50 89 ARG A C 1
ATOM 722 O O . ARG A 1 89 ? 43.871 14.031 -67.922 1.00 46.50 89 ARG A O 1
ATOM 729 N N . LEU A 1 90 ? 44.096 13.785 -70.132 1.00 46.78 90 LEU A N 1
ATOM 730 C CA . LEU A 1 90 ? 43.074 12.764 -70.274 1.00 46.78 90 LEU A CA 1
ATOM 731 C C . LEU A 1 90 ? 43.772 11.445 -69.944 1.00 46.78 90 LEU A C 1
ATOM 733 O O . LEU A 1 90 ? 44.537 10.905 -70.748 1.00 46.78 90 LEU A O 1
ATOM 737 N N . LEU A 1 91 ? 43.596 10.976 -68.709 1.00 47.12 91 LEU A N 1
ATOM 738 C CA . LEU A 1 91 ? 44.046 9.651 -68.310 1.00 47.12 91 LEU A CA 1
ATOM 739 C C . LEU A 1 91 ? 43.432 8.672 -69.325 1.00 47.12 91 LEU A C 1
ATOM 741 O O . LEU A 1 91 ? 42.215 8.659 -69.510 1.00 47.12 91 LEU A O 1
ATOM 745 N N . LYS A 1 92 ? 44.266 7.922 -70.061 1.00 47.72 92 LYS A N 1
ATOM 746 C CA . LYS A 1 92 ? 43.781 6.944 -71.053 1.00 47.72 92 LYS A CA 1
ATOM 747 C C . LYS A 1 92 ? 42.707 6.074 -70.385 1.00 47.72 92 LYS A C 1
ATOM 749 O O . LYS A 1 92 ? 42.867 5.802 -69.197 1.00 47.72 92 LYS A O 1
ATOM 754 N N . PRO A 1 93 ? 41.671 5.591 -71.095 1.00 53.00 93 PRO A N 1
ATOM 755 C CA . PRO A 1 93 ? 40.553 4.872 -70.476 1.00 53.00 93 PRO A CA 1
ATOM 756 C C . PRO A 1 93 ? 41.014 3.780 -69.496 1.00 53.00 93 PRO A C 1
ATOM 758 O O . PRO A 1 93 ? 40.508 3.708 -68.383 1.00 53.00 93 PRO A O 1
ATOM 761 N N . ALA A 1 94 ? 42.079 3.038 -69.821 1.00 47.91 94 ALA A N 1
ATOM 762 C CA . ALA A 1 94 ? 42.697 2.049 -68.928 1.00 47.91 94 ALA A CA 1
ATOM 763 C C . ALA A 1 94 ? 43.187 2.598 -67.564 1.00 47.91 94 ALA A C 1
ATOM 765 O O . ALA A 1 94 ? 43.109 1.904 -66.556 1.00 47.91 94 ALA A O 1
ATOM 766 N N . GLY A 1 95 ? 43.682 3.836 -67.513 1.00 42.22 95 GLY A N 1
ATOM 767 C CA . GLY A 1 95 ? 44.092 4.501 -66.275 1.00 42.22 95 GLY A CA 1
ATOM 768 C C . GLY A 1 95 ? 42.906 4.938 -65.414 1.00 42.22 95 GLY A C 1
ATOM 769 O O . GLY A 1 95 ? 42.966 4.793 -64.198 1.00 42.22 95 GLY A O 1
ATOM 770 N N . VAL A 1 96 ? 41.810 5.401 -66.029 1.00 50.56 96 VAL A N 1
ATOM 771 C CA . VAL A 1 96 ? 40.568 5.745 -65.306 1.00 50.56 96 VAL A CA 1
ATOM 772 C C . VAL A 1 96 ? 39.959 4.492 -64.674 1.00 50.56 96 VAL A C 1
ATOM 774 O O . VAL A 1 96 ? 39.569 4.519 -63.509 1.00 50.56 96 VAL A O 1
ATOM 777 N N . PHE A 1 97 ? 39.971 3.364 -65.396 1.00 51.59 97 PHE A N 1
ATOM 778 C CA . PHE A 1 97 ? 39.520 2.074 -64.865 1.00 51.59 97 PHE A CA 1
ATOM 779 C C . PHE A 1 97 ? 40.345 1.595 -63.664 1.00 51.59 97 PHE A C 1
ATOM 781 O O . PHE A 1 97 ? 39.765 1.077 -62.715 1.00 51.59 97 PHE A O 1
ATOM 788 N N . MET A 1 98 ? 41.671 1.783 -63.657 1.00 52.97 98 MET A N 1
ATOM 789 C CA . MET A 1 98 ? 42.499 1.378 -62.510 1.00 52.97 98 MET A CA 1
ATOM 790 C C . MET A 1 98 ? 42.251 2.228 -61.261 1.00 52.97 98 MET A C 1
ATOM 792 O O . MET A 1 98 ? 42.208 1.683 -60.159 1.00 52.97 98 MET A O 1
ATOM 796 N N . VAL A 1 99 ? 42.044 3.539 -61.417 1.00 56.59 99 VAL A N 1
ATOM 797 C CA . VAL A 1 99 ? 41.710 4.422 -60.287 1.00 56.59 99 VAL A CA 1
ATOM 798 C C . VAL A 1 99 ? 40.323 4.080 -59.733 1.00 56.59 99 VAL A C 1
ATOM 800 O O . VAL A 1 99 ? 40.180 3.899 -58.526 1.00 56.59 99 VAL A O 1
ATOM 803 N N . ALA A 1 100 ? 39.327 3.889 -60.605 1.00 58.72 100 ALA A N 1
ATOM 804 C CA . ALA A 1 100 ? 37.983 3.477 -60.199 1.00 58.72 100 ALA A CA 1
ATOM 805 C C . ALA A 1 100 ? 37.982 2.108 -59.495 1.00 58.72 100 ALA A C 1
ATOM 807 O O . ALA A 1 100 ? 37.356 1.954 -58.449 1.00 58.72 100 ALA A O 1
ATOM 808 N N . ALA A 1 101 ? 38.737 1.130 -60.007 1.00 63.31 101 ALA A N 1
ATOM 809 C CA . ALA A 1 101 ? 38.879 -0.181 -59.374 1.00 63.31 101 ALA A CA 1
ATOM 810 C C . ALA A 1 101 ? 39.542 -0.097 -57.987 1.00 63.31 101 ALA A C 1
ATOM 812 O O . ALA A 1 101 ? 39.123 -0.796 -57.065 1.00 63.31 101 ALA A O 1
ATOM 813 N N . GLY A 1 102 ? 40.538 0.780 -57.817 1.00 67.62 102 GLY A N 1
ATOM 814 C CA . GLY A 1 102 ? 41.179 1.030 -56.524 1.00 67.62 102 GLY A CA 1
ATOM 815 C C . GLY A 1 102 ? 40.227 1.644 -55.495 1.00 67.62 102 GLY A C 1
ATOM 816 O O . GLY A 1 102 ? 40.188 1.190 -54.354 1.00 67.62 102 GLY A O 1
ATOM 817 N N . ILE A 1 103 ? 39.410 2.619 -55.909 1.00 70.00 103 ILE A N 1
ATOM 818 C CA . ILE A 1 103 ? 38.398 3.250 -55.046 1.00 70.00 103 ILE A CA 1
ATOM 819 C C . ILE A 1 103 ? 37.313 2.237 -54.659 1.00 70.00 103 ILE A C 1
ATOM 821 O O . ILE A 1 103 ? 36.970 2.129 -53.483 1.00 70.00 103 ILE A O 1
ATOM 825 N N . ILE A 1 104 ? 36.832 1.429 -55.611 1.00 72.31 104 ILE A N 1
ATOM 826 C CA . ILE A 1 104 ? 35.853 0.361 -55.348 1.00 72.31 104 ILE A CA 1
ATOM 827 C C . ILE A 1 104 ? 36.415 -0.664 -54.349 1.00 72.31 104 ILE A C 1
ATOM 829 O O . ILE A 1 104 ? 35.718 -1.039 -53.409 1.00 72.31 104 ILE A O 1
ATOM 833 N N . LEU A 1 105 ? 37.681 -1.077 -54.490 1.00 71.00 105 LEU A N 1
ATOM 834 C CA . LEU A 1 105 ? 38.347 -1.972 -53.533 1.00 71.00 105 LEU A CA 1
ATOM 835 C C . LEU A 1 105 ? 38.523 -1.335 -52.145 1.00 71.00 105 LEU A C 1
ATOM 837 O O . LEU A 1 105 ? 38.354 -2.018 -51.133 1.00 71.00 105 LEU A O 1
ATOM 841 N N . MET A 1 106 ? 38.814 -0.033 -52.065 1.00 75.88 106 MET A N 1
ATOM 842 C CA . MET A 1 106 ? 38.868 0.688 -50.788 1.00 75.88 106 MET A CA 1
ATOM 843 C C . MET A 1 106 ? 37.500 0.724 -50.101 1.00 75.88 106 MET A C 1
ATOM 845 O O . MET A 1 106 ? 37.397 0.384 -48.926 1.00 75.88 106 MET A O 1
ATOM 849 N N . ILE A 1 107 ? 36.434 1.055 -50.834 1.00 78.69 107 ILE A N 1
ATOM 850 C CA . ILE A 1 107 ? 35.070 1.071 -50.289 1.00 78.69 107 ILE A CA 1
ATOM 851 C C . ILE A 1 107 ? 34.680 -0.330 -49.809 1.00 78.69 107 ILE A C 1
ATOM 853 O O . ILE A 1 107 ? 34.154 -0.479 -48.709 1.00 78.69 107 ILE A O 1
ATOM 857 N N . PHE A 1 108 ? 34.996 -1.373 -50.583 1.00 74.00 108 PHE A N 1
ATOM 858 C CA . PHE A 1 108 ? 34.671 -2.754 -50.225 1.00 74.00 108 PHE A CA 1
ATOM 859 C C . PHE A 1 108 ? 35.415 -3.233 -48.969 1.00 74.00 108 PHE A C 1
ATOM 861 O O . PHE A 1 108 ? 34.836 -3.923 -48.126 1.00 74.00 108 PHE A O 1
ATOM 868 N N . THR A 1 109 ? 36.685 -2.849 -48.808 1.00 71.88 109 THR A N 1
ATOM 869 C CA . THR A 1 109 ? 37.481 -3.205 -47.621 1.00 71.88 109 THR A CA 1
ATOM 870 C C . THR A 1 109 ? 37.029 -2.438 -46.376 1.00 71.88 109 THR A C 1
ATOM 872 O O . THR A 1 109 ? 36.882 -3.056 -45.323 1.00 71.88 109 THR A O 1
ATOM 875 N N . VAL A 1 110 ? 36.704 -1.144 -46.490 1.00 76.94 110 VAL A N 1
ATOM 876 C CA . VAL A 1 110 ? 36.124 -0.348 -45.389 1.00 76.94 110 VAL A CA 1
ATOM 877 C C . VAL A 1 110 ? 34.744 -0.881 -44.993 1.00 76.94 110 VAL A C 1
ATOM 879 O O . VAL A 1 110 ? 34.473 -1.056 -43.806 1.00 76.94 110 VAL A O 1
ATOM 882 N N . HIS A 1 111 ? 33.892 -1.222 -45.964 1.00 72.94 111 HIS A N 1
ATOM 883 C CA . HIS A 1 111 ? 32.568 -1.792 -45.704 1.00 72.94 111 HIS A CA 1
ATOM 884 C C . HIS A 1 111 ? 32.657 -3.169 -45.027 1.00 72.94 111 HIS A C 1
ATOM 886 O O . HIS A 1 111 ? 31.912 -3.450 -44.086 1.00 72.94 111 HIS A O 1
ATOM 892 N N . SER A 1 112 ? 33.608 -4.012 -45.448 1.00 69.31 112 SER A N 1
ATOM 893 C CA . SER A 1 112 ? 33.859 -5.319 -44.825 1.00 69.31 112 SER A CA 1
ATOM 894 C C . SER A 1 112 ? 34.371 -5.177 -43.387 1.00 69.31 112 SER A C 1
ATOM 896 O O . SER A 1 112 ? 33.908 -5.891 -42.500 1.00 69.31 112 SER A O 1
ATOM 898 N N . LEU A 1 113 ? 35.271 -4.222 -43.125 1.00 67.56 113 LEU A N 1
ATOM 899 C CA . LEU A 1 113 ? 35.793 -3.957 -41.780 1.00 67.56 113 LEU A CA 1
ATOM 900 C C . LEU A 1 113 ? 34.704 -3.402 -40.844 1.00 67.56 113 LEU A C 1
ATOM 902 O O . LEU A 1 113 ? 34.594 -3.838 -39.698 1.00 67.56 113 LEU A O 1
ATOM 906 N N . PHE A 1 114 ? 33.856 -2.500 -41.349 1.00 68.00 114 PHE A N 1
ATOM 907 C CA . PHE A 1 114 ? 32.706 -1.962 -40.619 1.00 68.00 114 PHE A CA 1
ATOM 908 C C . PHE A 1 114 ? 31.664 -3.048 -40.310 1.00 68.00 114 PHE A C 1
ATOM 910 O O . PHE A 1 114 ? 31.126 -3.089 -39.205 1.00 68.00 114 PHE A O 1
ATOM 917 N N . SER A 1 115 ? 31.435 -3.975 -41.246 1.00 63.75 115 SER A N 1
ATOM 918 C CA . SER A 1 115 ? 30.523 -5.112 -41.060 1.00 63.75 115 SER A CA 1
ATOM 919 C C . SER A 1 115 ? 31.010 -6.073 -39.972 1.00 63.75 115 SER A C 1
ATOM 921 O O . SER A 1 115 ? 30.224 -6.493 -39.125 1.00 63.75 115 SER A O 1
ATOM 923 N N . VAL A 1 116 ? 32.313 -6.383 -39.943 1.00 62.19 116 VAL A N 1
ATOM 924 C CA . VAL A 1 116 ? 32.908 -7.223 -38.889 1.00 62.19 116 VAL A CA 1
ATOM 925 C C . VAL A 1 116 ? 32.862 -6.516 -37.532 1.00 62.19 116 VAL A C 1
ATOM 927 O O . VAL A 1 116 ? 32.514 -7.143 -36.536 1.00 62.19 116 VAL A O 1
ATOM 930 N N . HIS A 1 117 ? 33.149 -5.211 -37.473 1.00 58.47 117 HIS A N 1
ATOM 931 C CA . HIS A 1 117 ? 33.075 -4.451 -36.223 1.00 58.47 117 HIS A CA 1
ATOM 932 C C . HIS A 1 117 ? 31.646 -4.399 -35.665 1.00 58.47 117 HIS A C 1
ATOM 934 O O . HIS A 1 117 ? 31.432 -4.700 -34.493 1.00 58.47 117 HIS A O 1
ATOM 940 N N . ARG A 1 118 ? 30.653 -4.101 -36.512 1.00 58.91 118 ARG A N 1
ATOM 941 C CA . ARG A 1 118 ? 29.242 -4.063 -36.111 1.00 58.91 118 ARG A CA 1
ATOM 942 C C . ARG A 1 118 ? 28.740 -5.432 -35.640 1.00 58.91 118 ARG A C 1
ATOM 944 O O . ARG A 1 118 ? 28.087 -5.510 -34.605 1.00 58.91 118 ARG A O 1
ATOM 951 N N . GLY A 1 119 ? 29.135 -6.508 -36.325 1.00 55.12 119 GLY A N 1
ATOM 952 C CA . GLY A 1 119 ? 28.802 -7.879 -35.925 1.00 55.12 119 GLY A CA 1
ATOM 953 C C . GLY A 1 119 ? 29.415 -8.317 -34.587 1.00 55.12 119 GLY A C 1
ATOM 954 O O . GLY A 1 119 ? 28.812 -9.119 -33.879 1.00 55.12 119 GLY A O 1
ATOM 955 N N . ILE A 1 120 ? 30.584 -7.783 -34.210 1.00 58.09 120 ILE A N 1
ATOM 956 C CA . ILE A 1 120 ? 31.208 -8.041 -32.899 1.00 58.09 120 ILE A CA 1
ATOM 957 C C . ILE A 1 120 ? 30.523 -7.224 -31.790 1.00 58.09 120 ILE A C 1
ATOM 959 O O . ILE A 1 120 ? 30.345 -7.723 -30.680 1.00 58.09 120 ILE A O 1
ATOM 963 N N . VAL A 1 121 ? 30.110 -5.986 -32.079 1.00 56.81 121 VAL A N 1
ATOM 964 C CA . VAL A 1 121 ? 29.499 -5.085 -31.086 1.00 56.81 121 VAL A CA 1
ATOM 965 C C . VAL A 1 121 ? 28.042 -5.459 -30.772 1.00 56.81 121 VAL A C 1
ATOM 967 O O . VAL A 1 121 ? 27.627 -5.348 -29.622 1.00 56.81 121 VAL A O 1
ATOM 970 N N . GLU A 1 122 ? 27.273 -5.967 -31.740 1.00 55.41 122 GLU A N 1
ATOM 971 C CA . GLU A 1 122 ? 25.850 -6.308 -31.546 1.00 55.41 122 GLU A CA 1
ATOM 972 C C . GLU A 1 122 ? 25.614 -7.632 -30.782 1.00 55.41 122 GLU A C 1
ATOM 974 O O . GLU A 1 122 ? 24.484 -7.917 -30.395 1.00 55.41 122 GLU A O 1
ATOM 979 N N . ASN A 1 123 ? 26.655 -8.430 -30.506 1.00 50.78 123 ASN A N 1
ATOM 980 C CA . ASN A 1 123 ? 26.505 -9.778 -29.934 1.00 50.78 123 ASN A CA 1
ATOM 981 C C . ASN A 1 123 ? 27.052 -9.944 -28.502 1.00 50.78 123 ASN A C 1
ATOM 983 O O . ASN A 1 123 ? 27.454 -11.034 -28.104 1.00 50.78 123 ASN A O 1
ATOM 987 N N . THR A 1 124 ? 27.064 -8.867 -27.708 1.00 57.34 124 THR A N 1
ATOM 988 C CA . THR A 1 124 ? 27.435 -8.933 -26.278 1.00 57.34 124 THR A CA 1
ATOM 989 C C . THR A 1 124 ? 26.327 -8.391 -25.367 1.00 57.34 124 THR A C 1
ATOM 991 O O . THR A 1 124 ? 26.592 -7.750 -24.353 1.00 57.34 124 THR A O 1
ATOM 994 N N . SER A 1 125 ? 25.058 -8.625 -25.709 1.00 61.47 125 SER A N 1
ATOM 995 C CA . SER A 1 125 ? 23.948 -8.365 -24.786 1.00 61.47 125 SER A CA 1
ATOM 996 C C . SER A 1 125 ? 23.764 -9.576 -23.878 1.00 61.47 125 SER A C 1
ATOM 998 O O . SER A 1 125 ? 23.234 -10.611 -24.280 1.00 61.47 125 SER A O 1
ATOM 1000 N N . VAL A 1 126 ? 24.232 -9.461 -22.637 1.00 72.81 126 VAL A N 1
ATOM 1001 C CA . VAL A 1 126 ? 23.913 -10.441 -21.595 1.00 72.81 126 VAL A CA 1
ATOM 1002 C C . VAL A 1 126 ? 22.445 -10.240 -21.214 1.00 72.81 126 VAL A C 1
ATOM 1004 O O . VAL A 1 126 ? 22.121 -9.382 -20.401 1.00 72.81 126 VAL A O 1
ATOM 1007 N N . ASN A 1 127 ? 21.548 -11.002 -21.844 1.00 81.62 127 ASN A N 1
ATOM 1008 C CA . ASN A 1 127 ? 20.099 -10.902 -21.615 1.00 81.62 127 ASN A CA 1
ATOM 1009 C C . ASN A 1 127 ? 19.659 -11.483 -20.262 1.00 81.62 127 ASN A C 1
ATOM 1011 O O . ASN A 1 127 ? 18.565 -11.189 -19.794 1.00 81.62 127 ASN A O 1
ATOM 1015 N N . GLN A 1 128 ? 20.506 -12.314 -19.653 1.00 87.56 128 GLN A N 1
ATOM 1016 C CA . GLN A 1 128 ? 20.277 -12.923 -18.350 1.00 87.56 128 GLN A CA 1
ATOM 1017 C C . GLN A 1 128 ? 21.615 -13.213 -17.664 1.00 87.56 128 GLN A C 1
ATOM 1019 O O . GLN A 1 128 ? 22.572 -13.651 -18.308 1.00 87.56 128 GLN A O 1
ATOM 1024 N N . ILE A 1 129 ? 21.679 -13.006 -16.354 1.00 92.06 129 ILE A N 1
ATOM 1025 C CA . ILE A 1 129 ? 22.819 -13.356 -15.507 1.00 92.06 129 ILE A CA 1
ATOM 1026 C C . ILE A 1 129 ? 22.363 -14.450 -14.547 1.00 92.06 129 ILE A C 1
ATOM 1028 O O . ILE A 1 129 ? 21.375 -14.283 -13.836 1.00 92.06 129 ILE A O 1
ATOM 1032 N N . LYS A 1 130 ? 23.101 -15.562 -14.494 1.00 91.25 130 LYS A N 1
ATOM 1033 C CA . LYS A 1 130 ? 22.854 -16.644 -13.537 1.00 91.25 130 LYS A CA 1
ATOM 1034 C C . LYS A 1 130 ? 23.916 -16.642 -12.440 1.00 91.25 130 LYS A C 1
ATOM 1036 O O . LYS A 1 130 ? 25.106 -16.729 -12.738 1.00 91.25 130 LYS A O 1
ATOM 1041 N N . ILE A 1 131 ? 23.488 -16.568 -11.180 1.00 89.38 131 ILE A N 1
ATOM 1042 C CA . ILE A 1 131 ? 24.357 -16.610 -9.994 1.00 89.38 131 ILE A CA 1
ATOM 1043 C C . ILE A 1 131 ? 23.815 -17.684 -9.047 1.00 89.38 131 ILE A C 1
ATOM 1045 O O . ILE A 1 131 ? 22.854 -17.449 -8.317 1.00 89.38 131 ILE A O 1
ATOM 1049 N N . GLY A 1 132 ? 24.418 -18.876 -9.067 1.00 89.69 132 GLY A N 1
ATOM 1050 C CA . GLY A 1 132 ? 23.857 -20.038 -8.367 1.00 89.69 132 GLY A CA 1
ATOM 1051 C C . GLY A 1 132 ? 22.454 -20.366 -8.892 1.00 89.69 132 GLY A C 1
ATOM 1052 O O . GLY A 1 132 ? 22.276 -20.513 -10.104 1.00 89.69 132 GLY A O 1
ATOM 1053 N N . ASP A 1 133 ? 21.472 -20.413 -7.990 1.00 88.25 133 ASP A N 1
ATOM 1054 C CA . ASP A 1 133 ? 20.055 -20.670 -8.302 1.00 88.25 133 ASP A CA 1
ATOM 1055 C C . ASP A 1 133 ? 19.260 -19.395 -8.641 1.00 88.25 133 ASP A C 1
ATOM 1057 O O . ASP A 1 133 ? 18.050 -19.446 -8.841 1.00 88.25 133 ASP A O 1
ATOM 1061 N N . LYS A 1 134 ? 19.924 -18.234 -8.717 1.00 93.25 134 LYS A N 1
ATOM 1062 C CA . LYS A 1 134 ? 19.291 -16.955 -9.062 1.00 93.25 134 LYS A CA 1
ATOM 1063 C C . LYS A 1 134 ? 19.457 -16.644 -10.544 1.00 93.25 134 LYS A C 1
ATOM 1065 O O . LYS A 1 134 ? 20.578 -16.674 -11.057 1.00 93.25 134 LYS A O 1
ATOM 1070 N N . ASN A 1 135 ? 18.363 -16.267 -11.192 1.00 93.56 135 ASN A N 1
ATOM 1071 C CA . ASN A 1 135 ? 18.317 -15.725 -12.543 1.00 93.56 135 ASN A CA 1
ATOM 1072 C C . ASN A 1 135 ? 18.009 -14.225 -12.463 1.00 93.56 135 ASN A C 1
ATOM 1074 O O . ASN A 1 135 ? 17.081 -13.820 -11.774 1.00 93.56 135 ASN A O 1
ATOM 1078 N N . ILE A 1 136 ? 18.800 -13.401 -13.139 1.00 94.69 136 ILE A N 1
ATOM 1079 C CA . ILE A 1 136 ? 18.646 -11.945 -13.171 1.00 94.69 136 ILE A CA 1
ATOM 1080 C C . ILE A 1 136 ? 18.451 -11.535 -14.623 1.00 94.69 136 ILE A C 1
ATOM 1082 O O . ILE A 1 136 ? 19.294 -11.857 -15.459 1.00 94.69 136 ILE A O 1
ATOM 1086 N N . ASP A 1 137 ? 17.380 -10.816 -14.919 1.00 93.62 137 ASP A N 1
ATOM 1087 C CA . ASP A 1 137 ? 17.073 -10.311 -16.255 1.00 93.62 137 ASP A CA 1
ATOM 1088 C C . ASP A 1 137 ? 16.425 -8.916 -16.173 1.00 93.62 137 ASP A C 1
ATOM 1090 O O . ASP A 1 137 ? 16.499 -8.237 -15.149 1.00 93.62 137 ASP A O 1
ATOM 1094 N N . GLN A 1 138 ? 15.824 -8.448 -17.269 1.00 92.94 138 GLN A N 1
ATOM 1095 C CA . GLN A 1 138 ? 15.178 -7.132 -17.327 1.00 92.94 138 GLN A CA 1
ATOM 1096 C C . GLN A 1 138 ? 13.919 -7.014 -16.456 1.00 92.94 138 GLN A C 1
ATOM 1098 O O . GLN A 1 138 ? 13.506 -5.901 -16.141 1.00 92.94 138 GLN A O 1
ATOM 1103 N N . SER A 1 139 ? 13.289 -8.134 -16.105 1.00 93.62 139 SER A N 1
ATOM 1104 C CA . SER A 1 139 ? 12.095 -8.164 -15.262 1.00 93.62 139 SER A CA 1
ATOM 1105 C C . SER A 1 139 ? 12.429 -8.153 -13.772 1.00 93.62 139 SER A C 1
ATOM 1107 O O . SER A 1 139 ? 11.605 -7.692 -12.988 1.00 93.62 139 SER A O 1
ATOM 1109 N N . GLY A 1 140 ? 13.631 -8.595 -13.382 1.00 95.12 140 GLY A N 1
ATOM 1110 C CA . GLY A 1 140 ? 14.062 -8.570 -11.990 1.00 95.12 140 GLY A CA 1
ATOM 1111 C C . GLY A 1 140 ? 15.063 -9.661 -11.615 1.00 95.12 140 GLY A C 1
ATOM 1112 O O . GLY A 1 140 ? 15.870 -10.114 -12.428 1.00 95.12 140 GLY A O 1
ATOM 1113 N N . ILE A 1 141 ? 15.022 -10.059 -10.344 1.00 96.38 141 ILE A N 1
ATOM 1114 C CA . ILE A 1 141 ? 15.827 -11.128 -9.752 1.00 96.38 141 ILE A CA 1
ATOM 1115 C C . ILE A 1 141 ? 14.883 -12.248 -9.326 1.00 96.38 141 ILE A C 1
ATOM 1117 O O . ILE A 1 141 ? 14.089 -12.072 -8.409 1.00 96.38 141 ILE A O 1
ATOM 1121 N N . HIS A 1 142 ? 15.038 -13.418 -9.930 1.00 94.38 142 HIS A N 1
ATOM 1122 C CA . HIS A 1 142 ? 14.204 -14.593 -9.702 1.00 94.38 142 HIS A CA 1
ATOM 1123 C C . HIS A 1 142 ? 15.048 -15.708 -9.105 1.00 94.38 142 HIS A C 1
ATOM 1125 O O . HIS A 1 142 ? 16.006 -16.169 -9.725 1.00 94.38 142 HIS A O 1
ATOM 1131 N N . GLY A 1 143 ? 14.720 -16.150 -7.899 1.00 90.88 143 GLY A N 1
ATOM 1132 C CA . GLY A 1 143 ? 15.341 -17.317 -7.282 1.00 90.88 143 GLY A CA 1
ATOM 1133 C C . GLY A 1 143 ? 14.306 -18.214 -6.625 1.00 90.88 143 GLY A C 1
ATOM 1134 O O . GLY A 1 143 ? 13.155 -17.822 -6.421 1.00 90.88 143 GLY A O 1
ATOM 1135 N N . ASP A 1 144 ? 14.734 -19.414 -6.246 1.00 88.06 144 ASP A N 1
ATOM 1136 C CA . ASP A 1 144 ? 13.893 -20.323 -5.477 1.00 88.06 144 ASP A CA 1
ATOM 1137 C C . ASP A 1 144 ? 13.554 -19.690 -4.119 1.00 88.06 144 ASP A C 1
ATOM 1139 O O . ASP A 1 144 ? 14.412 -19.472 -3.262 1.00 88.06 144 ASP A O 1
ATOM 1143 N N . GLY A 1 145 ? 12.278 -19.352 -3.944 1.00 89.88 145 GLY A N 1
ATOM 1144 C CA . GLY A 1 145 ? 11.726 -18.818 -2.703 1.00 89.88 145 GLY A CA 1
ATOM 1145 C C . GLY A 1 145 ? 11.759 -17.298 -2.549 1.00 89.88 145 GLY A C 1
ATOM 1146 O O . GLY A 1 145 ? 11.028 -16.808 -1.702 1.00 89.88 145 GLY A O 1
ATOM 1147 N N . VAL A 1 146 ? 12.527 -16.537 -3.336 1.00 95.38 146 VAL A N 1
ATOM 1148 C CA . VAL A 1 146 ? 12.464 -15.062 -3.319 1.00 95.38 146 VAL A CA 1
ATOM 1149 C C . VAL A 1 146 ? 12.578 -14.521 -4.736 1.00 95.38 146 VAL A C 1
ATOM 1151 O O . VAL A 1 146 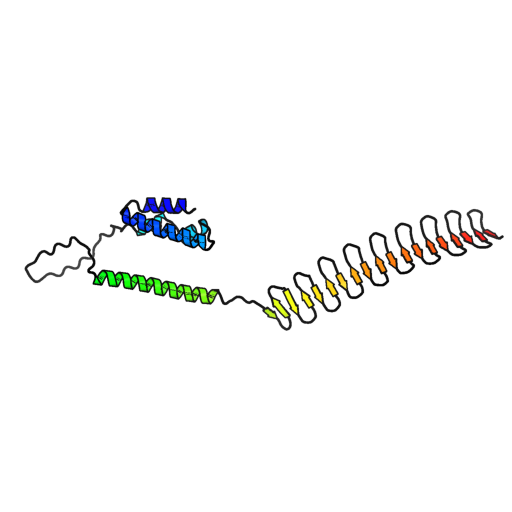? 13.544 -14.820 -5.439 1.00 95.38 146 VAL A O 1
ATOM 1154 N N . SER A 1 147 ? 11.619 -13.689 -5.123 1.00 96.44 147 SER A N 1
ATOM 1155 C CA . SER A 1 147 ? 11.628 -12.933 -6.374 1.00 96.44 147 SER A CA 1
ATOM 1156 C C . SER A 1 147 ? 11.515 -11.439 -6.084 1.00 96.44 147 SER A C 1
ATOM 1158 O O . SER A 1 147 ? 10.826 -11.039 -5.145 1.00 96.44 147 SER A O 1
ATOM 1160 N N . ILE A 1 148 ? 12.233 -10.626 -6.853 1.00 97.31 148 ILE A N 1
ATOM 1161 C CA . ILE A 1 148 ? 12.213 -9.164 -6.779 1.00 97.31 148 ILE A CA 1
ATOM 1162 C C . ILE A 1 148 ? 11.983 -8.643 -8.188 1.00 97.31 148 ILE A C 1
ATOM 1164 O O . ILE A 1 148 ? 12.818 -8.883 -9.058 1.00 97.31 148 ILE A O 1
ATOM 1168 N N . ASP A 1 149 ? 10.897 -7.918 -8.406 1.00 96.88 149 ASP A N 1
ATOM 1169 C CA . ASP A 1 149 ? 10.541 -7.339 -9.698 1.00 96.88 149 ASP A CA 1
ATOM 1170 C C . ASP A 1 149 ? 9.857 -5.973 -9.518 1.00 96.88 149 ASP A C 1
ATOM 1172 O O . ASP A 1 149 ? 9.933 -5.346 -8.459 1.00 96.88 149 ASP A O 1
ATOM 1176 N N . LYS A 1 150 ? 9.224 -5.470 -10.581 1.00 96.56 150 LYS A N 1
ATOM 1177 C CA . LYS A 1 150 ? 8.507 -4.187 -10.565 1.00 96.56 150 LYS A CA 1
ATOM 1178 C C . LYS A 1 150 ? 7.289 -4.161 -9.636 1.00 96.56 150 LYS A C 1
ATOM 1180 O O . LYS A 1 150 ? 6.857 -3.076 -9.274 1.00 96.56 150 LYS A O 1
ATOM 1185 N N . GLU A 1 151 ? 6.728 -5.320 -9.301 1.00 96.00 151 GLU A N 1
ATOM 1186 C CA . GLU A 1 151 ? 5.620 -5.463 -8.355 1.00 96.00 151 GLU A CA 1
ATOM 1187 C C . GLU A 1 151 ? 6.129 -5.558 -6.908 1.00 96.00 151 GLU A C 1
ATOM 1189 O O . GLU A 1 151 ? 5.323 -5.601 -5.986 1.00 96.00 151 GLU A O 1
ATOM 1194 N N . GLY A 1 152 ? 7.450 -5.585 -6.687 1.00 97.12 152 GLY A N 1
ATOM 1195 C CA . GLY A 1 152 ? 8.076 -5.556 -5.368 1.00 97.12 152 GLY A CA 1
ATOM 1196 C C . GLY A 1 152 ? 8.848 -6.832 -5.039 1.00 97.12 152 GLY A C 1
ATOM 1197 O O . GLY A 1 152 ? 9.629 -7.329 -5.848 1.00 97.12 152 GLY A O 1
ATOM 1198 N N . ILE A 1 153 ? 8.694 -7.336 -3.814 1.00 97.81 153 ILE A N 1
ATOM 1199 C CA . ILE A 1 153 ? 9.386 -8.523 -3.295 1.00 97.81 153 ILE A CA 1
ATOM 1200 C C . ILE A 1 153 ? 8.349 -9.593 -2.962 1.00 97.81 153 ILE A C 1
ATOM 1202 O O . ILE A 1 153 ? 7.425 -9.351 -2.188 1.00 97.81 153 ILE A O 1
ATOM 1206 N N . SER A 1 154 ? 8.531 -10.803 -3.485 1.00 96.38 154 SER A N 1
ATOM 1207 C CA . SER A 1 154 ? 7.666 -11.950 -3.216 1.00 96.38 154 SER A CA 1
ATOM 1208 C C . SER A 1 154 ? 8.470 -13.138 -2.704 1.00 96.38 154 SER A C 1
ATOM 1210 O O . SER A 1 154 ? 9.509 -13.496 -3.257 1.00 96.38 154 SER A O 1
ATOM 1212 N N . MET A 1 155 ? 7.969 -13.771 -1.652 1.00 95.62 155 MET A N 1
ATOM 1213 C CA . MET A 1 155 ? 8.409 -15.070 -1.158 1.00 95.62 155 MET A CA 1
ATOM 1214 C C . MET A 1 155 ? 7.184 -15.892 -0.722 1.00 95.62 155 MET A C 1
ATOM 1216 O O . MET A 1 155 ? 6.103 -15.327 -0.547 1.00 95.62 155 MET A O 1
ATOM 1220 N N . PRO A 1 156 ? 7.284 -17.223 -0.548 1.00 94.44 156 PRO A N 1
ATOM 1221 C CA . PRO A 1 156 ? 6.153 -18.033 -0.111 1.00 94.44 156 PRO A CA 1
ATOM 1222 C C . PRO A 1 156 ? 5.496 -17.481 1.161 1.00 94.44 156 PRO A C 1
ATOM 1224 O O . PRO A 1 156 ? 6.091 -17.477 2.236 1.00 94.44 156 PRO A O 1
ATOM 1227 N N . GLY A 1 157 ? 4.253 -17.016 1.024 1.00 93.88 157 GLY A N 1
ATOM 1228 C CA . GLY A 1 157 ? 3.464 -16.472 2.125 1.00 93.88 157 GLY A CA 1
ATOM 1229 C C . GLY A 1 157 ? 3.803 -15.041 2.549 1.00 93.88 157 GLY A C 1
ATOM 1230 O O . GLY A 1 157 ? 3.252 -14.615 3.556 1.00 93.88 157 GLY A O 1
ATOM 1231 N N . LEU A 1 158 ? 4.661 -14.309 1.828 1.00 97.12 158 LEU A N 1
ATOM 1232 C CA . LEU A 1 158 ? 4.941 -12.893 2.082 1.00 97.12 158 LEU A CA 1
ATOM 1233 C C . LEU A 1 158 ? 5.147 -12.130 0.768 1.00 97.12 158 LEU A C 1
ATOM 1235 O O . LEU A 1 158 ? 5.978 -12.494 -0.061 1.00 97.12 158 LEU A O 1
ATOM 1239 N N . THR A 1 159 ? 4.433 -11.024 0.618 1.00 97.06 159 THR A N 1
ATOM 1240 C CA . THR A 1 159 ? 4.575 -10.069 -0.484 1.00 97.06 159 THR A CA 1
ATOM 1241 C C . THR A 1 159 ? 4.760 -8.669 0.078 1.00 97.06 159 THR A C 1
ATOM 1243 O O . THR A 1 159 ? 4.120 -8.317 1.068 1.00 97.06 159 THR A O 1
ATOM 1246 N N . ILE A 1 160 ? 5.657 -7.897 -0.527 1.00 98.00 160 ILE A N 1
ATOM 1247 C CA . ILE A 1 160 ? 5.951 -6.509 -0.172 1.00 98.00 160 ILE A CA 1
ATOM 1248 C C . ILE A 1 160 ? 5.916 -5.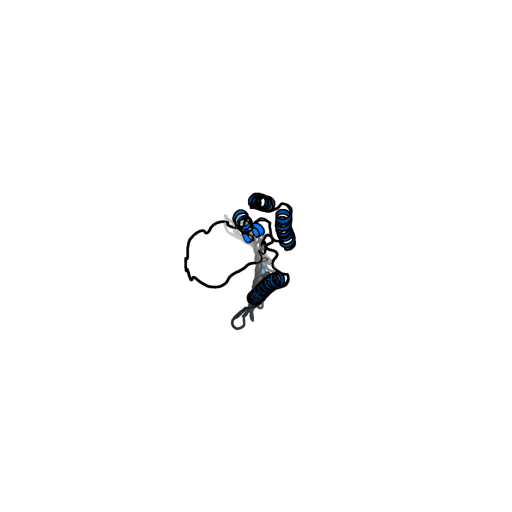698 -1.462 1.00 98.00 160 ILE A C 1
ATOM 1250 O O . ILE A 1 160 ? 6.702 -5.981 -2.364 1.00 98.00 160 ILE A O 1
ATOM 1254 N N . ASN A 1 161 ? 5.038 -4.709 -1.544 1.00 97.69 161 ASN A N 1
ATOM 1255 C CA . ASN A 1 161 ? 4.850 -3.860 -2.716 1.00 97.69 161 ASN A CA 1
ATOM 1256 C C . ASN A 1 161 ? 4.460 -2.432 -2.297 1.00 97.69 161 ASN A C 1
ATOM 1258 O O . ASN A 1 161 ? 4.528 -2.082 -1.118 1.00 97.69 161 ASN A O 1
ATOM 1262 N N . ASP A 1 162 ? 4.055 -1.610 -3.263 1.00 97.62 162 ASP A N 1
ATOM 1263 C CA . ASP A 1 162 ? 3.623 -0.232 -3.006 1.00 97.62 162 ASP A CA 1
ATOM 1264 C C . ASP A 1 162 ? 2.329 -0.147 -2.172 1.00 97.62 162 ASP A C 1
ATOM 1266 O O . ASP A 1 162 ? 2.119 0.848 -1.479 1.00 97.62 162 ASP A O 1
ATOM 1270 N N . ASP A 1 163 ? 1.491 -1.192 -2.186 1.00 95.81 163 ASP A N 1
ATOM 1271 C CA . ASP A 1 163 ? 0.287 -1.279 -1.349 1.00 95.81 163 ASP A CA 1
ATOM 1272 C C . ASP A 1 163 ? 0.618 -1.662 0.106 1.00 95.81 163 ASP A C 1
ATOM 1274 O O . ASP A 1 163 ? -0.198 -1.449 1.003 1.00 95.81 163 ASP A O 1
ATOM 1278 N N . GLY A 1 164 ? 1.816 -2.204 0.360 1.00 97.25 164 GLY A N 1
ATOM 1279 C CA . GLY A 1 164 ? 2.327 -2.507 1.692 1.00 97.25 164 GLY A CA 1
ATOM 1280 C C . GLY A 1 164 ? 2.905 -3.916 1.828 1.00 97.25 164 GLY A C 1
ATOM 1281 O O . GLY A 1 164 ? 3.659 -4.388 0.979 1.00 97.25 164 GLY A O 1
ATOM 1282 N N . ILE A 1 165 ? 2.613 -4.578 2.949 1.00 98.12 165 ILE A N 1
ATOM 1283 C CA . ILE A 1 165 ? 3.136 -5.903 3.303 1.00 98.12 165 ILE A CA 1
ATOM 1284 C C . ILE A 1 165 ? 1.966 -6.851 3.540 1.00 98.12 165 ILE A C 1
ATOM 1286 O O . ILE A 1 165 ? 1.169 -6.632 4.444 1.00 98.12 165 ILE A O 1
ATOM 1290 N N . ASN A 1 166 ? 1.892 -7.948 2.795 1.00 96.94 166 ASN A N 1
ATOM 1291 C CA . ASN A 1 166 ? 0.906 -9.002 3.015 1.00 96.94 166 ASN A CA 1
ATOM 1292 C C . ASN A 1 166 ? 1.612 -10.324 3.317 1.00 96.94 166 ASN A C 1
ATOM 1294 O O . ASN A 1 166 ? 2.399 -10.813 2.508 1.00 96.94 166 ASN A O 1
ATOM 1298 N N . ALA A 1 167 ? 1.327 -10.883 4.487 1.00 95.75 167 ALA A N 1
ATOM 1299 C CA . ALA A 1 167 ? 1.898 -12.102 5.022 1.00 95.75 167 ALA A CA 1
ATOM 1300 C C . ALA A 1 167 ? 0.788 -13.071 5.463 1.00 95.75 167 ALA A C 1
ATOM 1302 O O . ALA A 1 167 ? 0.355 -12.974 6.603 1.00 95.75 167 ALA A O 1
ATOM 1303 N N . GLN A 1 168 ? 0.354 -14.002 4.602 1.00 88.25 168 GLN A N 1
ATOM 1304 C CA . GLN A 1 168 ? -0.729 -14.998 4.805 1.00 88.25 168 GLN A CA 1
ATOM 1305 C C . GLN A 1 168 ? -2.016 -14.469 5.473 1.00 88.25 168 GLN A C 1
ATOM 1307 O O . GLN A 1 168 ? -3.028 -14.302 4.801 1.00 88.25 168 GLN A O 1
ATOM 1312 N N . ASP A 1 169 ? -1.964 -14.219 6.779 1.00 93.12 169 ASP A N 1
ATOM 1313 C CA . ASP A 1 169 ? -3.062 -13.771 7.634 1.00 93.12 169 ASP A CA 1
ATOM 1314 C C . ASP A 1 169 ? -2.887 -12.328 8.134 1.00 93.12 169 ASP A C 1
ATOM 1316 O O . ASP A 1 169 ? -3.690 -11.850 8.926 1.00 93.12 169 ASP A O 1
ATOM 1320 N N . VAL A 1 170 ? -1.827 -11.621 7.748 1.00 97.31 170 VAL A N 1
ATOM 1321 C CA . VAL A 1 170 ? -1.567 -10.252 8.204 1.00 97.31 170 VAL A CA 1
ATOM 1322 C C . VAL A 1 170 ? -1.290 -9.354 7.013 1.00 97.31 170 VAL A C 1
ATOM 1324 O O . VAL A 1 170 ? -0.372 -9.612 6.243 1.00 97.31 170 VAL A O 1
ATOM 1327 N N . ALA A 1 171 ? -2.048 -8.272 6.892 1.00 97.81 171 ALA A N 1
ATOM 1328 C CA . ALA A 1 171 ? -1.799 -7.200 5.941 1.00 97.81 171 ALA A CA 1
ATOM 1329 C C . ALA A 1 171 ? -1.438 -5.913 6.688 1.00 97.81 171 ALA A C 1
ATOM 1331 O O . ALA A 1 171 ? -2.068 -5.569 7.688 1.00 97.81 171 ALA A O 1
ATOM 1332 N N . ILE A 1 172 ? -0.420 -5.214 6.198 1.00 98.12 172 ILE A N 1
ATOM 1333 C CA . ILE A 1 172 ? 0.003 -3.888 6.637 1.00 98.12 172 ILE A CA 1
ATOM 1334 C C . ILE A 1 172 ? -0.078 -2.985 5.414 1.00 98.12 172 ILE A C 1
ATOM 1336 O O . ILE A 1 172 ? 0.624 -3.237 4.439 1.00 98.12 172 ILE A O 1
ATOM 1340 N N . ASP A 1 173 ? -0.905 -1.953 5.469 1.00 97.94 173 ASP A N 1
ATOM 1341 C CA . ASP A 1 173 ? -1.109 -0.997 4.382 1.00 97.94 173 ASP A CA 1
ATOM 1342 C C . ASP A 1 173 ? -1.262 0.430 4.940 1.00 97.94 173 ASP A C 1
ATOM 1344 O O . ASP A 1 173 ? -1.022 0.697 6.122 1.00 97.94 173 ASP A O 1
ATOM 1348 N N . SER A 1 174 ? -1.662 1.376 4.091 1.00 97.62 174 SER A N 1
ATOM 1349 C CA . SER A 1 174 ? -1.929 2.755 4.514 1.00 97.62 174 SER A CA 1
ATOM 1350 C C . SER A 1 174 ? -3.099 2.898 5.495 1.00 97.62 174 SER A C 1
ATOM 1352 O O . SER A 1 174 ? -3.220 3.943 6.124 1.00 97.62 174 SER A O 1
ATOM 1354 N N . ASN A 1 175 ? -3.971 1.893 5.603 1.00 96.06 175 ASN A N 1
ATOM 1355 C CA . ASN A 1 175 ? -5.101 1.864 6.530 1.00 96.06 175 ASN A CA 1
ATOM 1356 C C . ASN A 1 175 ? -4.724 1.233 7.880 1.00 96.06 175 ASN A C 1
ATOM 1358 O O . ASN A 1 175 ? -5.561 1.202 8.779 1.00 96.06 175 ASN A O 1
ATOM 1362 N N . GLY A 1 176 ? -3.497 0.720 8.027 1.00 97.81 176 GLY A N 1
ATOM 1363 C CA . GLY A 1 176 ? -2.964 0.177 9.271 1.00 97.81 176 GLY A CA 1
ATOM 1364 C C . GLY A 1 176 ? -2.595 -1.301 9.169 1.00 97.81 176 GLY A C 1
ATOM 1365 O O . GLY A 1 176 ? -1.934 -1.721 8.224 1.00 97.81 176 GLY A O 1
ATOM 1366 N N . ILE A 1 177 ? -2.956 -2.089 10.183 1.00 98.25 177 ILE A N 1
ATOM 1367 C CA . ILE A 1 177 ? -2.616 -3.515 10.291 1.00 98.25 177 ILE A CA 1
ATOM 1368 C C . ILE A 1 177 ? -3.900 -4.318 10.456 1.00 98.25 177 ILE A C 1
ATOM 1370 O O . ILE A 1 177 ? -4.691 -4.057 11.361 1.00 98.25 177 ILE A O 1
ATOM 1374 N N . SER A 1 178 ? -4.102 -5.339 9.635 1.00 97.62 178 SER A N 1
ATOM 1375 C CA . SER A 1 178 ? -5.272 -6.209 9.718 1.00 97.62 178 SER A CA 1
ATOM 1376 C C . SER A 1 178 ? -4.897 -7.680 9.641 1.00 97.62 178 SER A C 1
ATOM 1378 O O . SER A 1 178 ? -3.910 -8.054 9.015 1.00 97.62 178 SER A O 1
ATOM 1380 N N . GLY A 1 179 ? -5.707 -8.512 10.281 1.00 97.12 179 GLY A N 1
ATOM 1381 C CA . GLY A 1 179 ? -5.716 -9.957 10.110 1.00 97.12 179 GLY A CA 1
ATOM 1382 C C . GLY A 1 179 ? -7.119 -10.526 10.335 1.00 97.12 179 GLY A C 1
ATOM 1383 O O . GLY A 1 179 ? -8.059 -9.760 10.555 1.00 97.12 179 GLY A O 1
ATOM 1384 N N . PRO A 1 180 ? -7.303 -11.859 10.302 1.00 95.62 180 PRO A N 1
ATOM 1385 C CA . PRO A 1 180 ? -8.617 -12.498 10.372 1.00 95.62 180 PRO A CA 1
ATOM 1386 C C . PRO A 1 180 ? -9.484 -12.071 11.561 1.00 95.62 180 PRO A C 1
ATOM 1388 O O . PRO A 1 180 ? -10.701 -11.964 11.435 1.00 95.62 180 PRO A O 1
ATOM 1391 N N . GLU A 1 181 ? -8.863 -11.828 12.717 1.00 96.69 181 GLU A N 1
ATOM 1392 C CA . GLU A 1 181 ? -9.563 -11.535 13.973 1.00 96.69 181 GLU A CA 1
ATOM 1393 C C . GLU A 1 181 ? -9.158 -10.199 14.600 1.00 96.69 181 GLU A C 1
ATOM 1395 O O . GLU A 1 181 ? -9.537 -9.914 15.737 1.00 96.69 181 GLU A O 1
ATOM 1400 N N . PHE A 1 182 ? -8.389 -9.369 13.897 1.00 97.75 182 PHE A N 1
ATOM 1401 C CA . PHE A 1 182 ? -7.987 -8.076 14.431 1.00 97.75 182 PHE A CA 1
ATOM 1402 C C . PHE A 1 182 ? -7.831 -7.016 13.345 1.00 97.75 182 PHE A C 1
ATOM 1404 O O . PHE A 1 182 ? -7.468 -7.305 12.207 1.00 97.75 182 PHE A O 1
ATOM 1411 N N . LYS A 1 183 ? -8.064 -5.764 13.729 1.00 98.12 183 LYS A N 1
ATOM 1412 C CA . LYS A 1 183 ? -7.775 -4.588 12.915 1.00 98.12 183 LYS A CA 1
ATOM 1413 C C . LYS A 1 183 ? -7.215 -3.490 13.807 1.00 98.12 183 LYS A C 1
ATOM 1415 O O . LYS A 1 183 ? -7.724 -3.275 14.906 1.00 98.12 183 LYS A O 1
ATOM 1420 N N . ILE A 1 184 ? -6.173 -2.834 13.328 1.00 98.44 184 ILE A N 1
ATOM 1421 C CA . ILE A 1 184 ? -5.557 -1.651 13.913 1.00 98.44 184 ILE A CA 1
ATOM 1422 C C . ILE A 1 184 ? -5.560 -0.598 12.814 1.00 98.44 184 ILE A C 1
ATOM 1424 O O . ILE A 1 184 ? -4.909 -0.799 11.793 1.00 98.44 184 ILE A O 1
ATOM 1428 N N . ASP A 1 185 ? -6.299 0.481 13.010 1.00 98.25 185 ASP A N 1
ATOM 1429 C CA . ASP A 1 185 ? -6.433 1.585 12.062 1.00 98.25 185 ASP A CA 1
ATOM 1430 C C . ASP A 1 185 ? -6.596 2.916 12.813 1.00 98.25 185 ASP A C 1
ATOM 1432 O O . ASP A 1 185 ? -6.423 2.988 14.033 1.00 98.25 185 ASP A O 1
ATOM 1436 N N . ASP A 1 186 ? -6.933 3.978 12.084 1.00 97.75 186 ASP A N 1
ATOM 1437 C CA . ASP A 1 186 ? -7.183 5.302 12.659 1.00 97.75 186 ASP A CA 1
ATOM 1438 C C . ASP A 1 186 ? -8.415 5.344 13.589 1.00 97.75 186 ASP A C 1
ATOM 1440 O O . ASP A 1 186 ? -8.561 6.286 14.365 1.00 97.75 186 ASP A O 1
ATOM 1444 N N . GLU A 1 187 ? -9.304 4.341 13.548 1.00 97.25 187 GLU A N 1
ATOM 1445 C CA . GLU A 1 187 ? -10.423 4.204 14.493 1.00 97.25 187 GLU A CA 1
ATOM 1446 C C . GLU A 1 187 ? -10.009 3.475 15.785 1.00 97.25 187 GLU A C 1
ATOM 1448 O O . GLU A 1 187 ? -10.795 3.415 16.735 1.00 97.25 187 GLU A O 1
ATOM 1453 N N . GLY A 1 188 ? -8.788 2.932 15.844 1.00 97.81 188 GLY A N 1
ATOM 1454 C CA . GLY A 1 188 ? -8.203 2.278 17.009 1.00 97.81 188 GLY A CA 1
ATOM 1455 C C . GLY A 1 188 ? -7.934 0.787 16.798 1.00 97.81 188 GLY A C 1
ATOM 1456 O O . GLY A 1 188 ? -7.460 0.359 15.750 1.00 97.81 188 GLY A O 1
ATOM 1457 N N . ILE A 1 189 ? -8.180 -0.027 17.828 1.00 98.44 189 ILE A N 1
ATOM 1458 C CA . ILE A 1 189 ? -7.941 -1.478 17.816 1.00 98.44 189 ILE A CA 1
ATOM 1459 C C . ILE A 1 189 ? -9.273 -2.205 17.957 1.00 98.44 189 ILE A C 1
ATOM 1461 O O . ILE A 1 189 ? -10.041 -1.951 18.887 1.00 98.44 189 ILE A O 1
ATOM 1465 N N . SER A 1 190 ? -9.538 -3.168 17.081 1.00 97.94 190 SER A N 1
ATOM 1466 C CA . SER A 1 190 ? -10.732 -4.003 17.163 1.00 97.94 190 SER A CA 1
ATOM 1467 C C . SER A 1 190 ? -10.428 -5.481 16.969 1.00 97.94 190 SER A C 1
ATOM 1469 O O . SER A 1 190 ? -9.556 -5.862 16.195 1.00 97.94 190 SER A O 1
ATOM 1471 N N . THR A 1 191 ? -11.180 -6.309 17.685 1.00 98.00 191 THR A N 1
ATOM 1472 C CA . THR A 1 191 ? -11.293 -7.761 17.501 1.00 98.00 191 THR A CA 1
ATOM 1473 C C . THR A 1 191 ? -12.777 -8.146 17.618 1.00 98.00 191 THR A C 1
ATOM 1475 O O . THR A 1 191 ? -13.607 -7.297 17.976 1.00 98.00 191 THR A O 1
ATOM 1478 N N . PRO A 1 192 ? -13.189 -9.397 17.336 1.00 97.56 192 PRO A N 1
ATOM 1479 C CA . PRO A 1 192 ? -14.558 -9.833 17.585 1.00 97.56 192 PRO A CA 1
ATOM 1480 C C . PRO A 1 192 ? -15.009 -9.566 19.031 1.00 97.56 192 PRO A C 1
ATOM 1482 O O . PRO A 1 192 ? -14.583 -10.211 19.985 1.00 97.56 192 PRO A O 1
ATOM 1485 N N . GLY A 1 193 ? -15.911 -8.596 19.188 1.00 95.81 193 GLY A N 1
ATOM 1486 C CA . GLY A 1 193 ? -16.511 -8.226 20.469 1.00 95.81 193 GLY A CA 1
ATOM 1487 C C . GLY A 1 193 ? -15.742 -7.187 21.286 1.00 95.81 193 GLY A C 1
ATOM 1488 O O . GLY A 1 193 ? -16.335 -6.660 22.225 1.00 95.81 193 GLY A O 1
ATOM 1489 N N . ILE A 1 194 ? -14.497 -6.847 20.933 1.00 98.19 194 ILE A N 1
ATOM 1490 C CA . ILE A 1 194 ? -13.697 -5.836 21.639 1.00 98.19 194 ILE A CA 1
ATOM 1491 C C . ILE A 1 194 ? -13.367 -4.678 20.696 1.00 98.19 194 ILE A C 1
ATOM 1493 O O . ILE A 1 194 ? -12.913 -4.886 19.574 1.00 98.19 194 ILE A O 1
ATOM 1497 N N . LYS A 1 195 ? -13.581 -3.449 21.163 1.00 98.06 195 LYS A N 1
ATOM 1498 C CA . LYS A 1 195 ? -13.160 -2.214 20.496 1.00 98.06 195 LYS A CA 1
ATOM 1499 C C . LYS A 1 195 ? -12.433 -1.318 21.488 1.00 98.06 195 LYS A C 1
ATOM 1501 O O . LYS A 1 195 ? -12.886 -1.178 22.624 1.00 98.06 195 LYS A O 1
ATOM 1506 N N . ILE A 1 196 ? -11.327 -0.734 21.053 1.00 98.50 196 ILE A N 1
ATOM 1507 C CA . ILE A 1 196 ? -10.518 0.220 21.805 1.00 98.50 196 ILE A CA 1
ATOM 1508 C C . ILE A 1 196 ? -10.302 1.428 20.901 1.00 98.50 196 ILE A C 1
ATOM 1510 O O . ILE A 1 196 ? -9.710 1.277 19.838 1.00 98.50 196 ILE A O 1
ATOM 1514 N N . ASN A 1 197 ? -10.779 2.594 21.313 1.00 98.12 197 ASN A N 1
ATOM 1515 C CA . ASN A 1 197 ? -10.659 3.847 20.573 1.00 98.12 197 ASN A CA 1
ATOM 1516 C C . ASN A 1 197 ? -10.555 5.029 21.553 1.00 98.12 197 ASN A C 1
ATOM 1518 O O . ASN A 1 197 ? -10.413 4.830 22.762 1.00 98.12 197 ASN A O 1
ATOM 1522 N N . ASP A 1 198 ? -10.663 6.253 21.042 1.00 97.69 198 ASP A N 1
ATOM 1523 C CA . ASP A 1 198 ? -10.629 7.469 21.863 1.00 97.69 198 ASP A CA 1
ATOM 1524 C C . ASP A 1 198 ? -11.782 7.556 22.885 1.00 97.69 198 ASP A C 1
ATOM 1526 O O . ASP A 1 198 ? -11.630 8.200 23.921 1.00 97.69 198 ASP A O 1
ATOM 1530 N N . ASP A 1 199 ? -12.906 6.863 22.658 1.00 95.81 199 ASP A N 1
ATOM 1531 C CA . ASP A 1 199 ? -14.018 6.780 23.620 1.00 95.81 199 ASP A CA 1
ATOM 1532 C C . ASP A 1 199 ? -13.750 5.773 24.762 1.00 95.81 199 ASP A C 1
ATOM 1534 O O . ASP A 1 199 ? -14.519 5.699 25.730 1.00 95.81 199 ASP A O 1
ATOM 1538 N N . GLY A 1 200 ? -12.676 4.981 24.655 1.00 97.56 200 GLY A N 1
ATOM 1539 C CA . GLY A 1 200 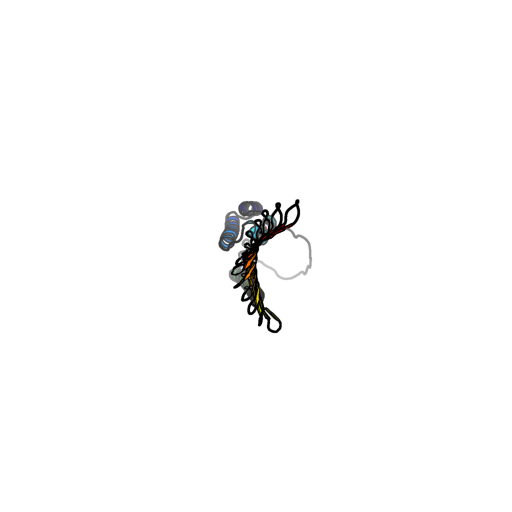? -12.227 4.006 25.644 1.00 97.56 200 GLY A CA 1
ATOM 1540 C C . GLY A 1 200 ? -12.310 2.552 25.169 1.00 97.56 200 GLY A C 1
ATOM 1541 O O . GLY A 1 200 ? -11.937 2.224 24.047 1.00 97.56 200 GLY A O 1
ATOM 1542 N N . ILE A 1 201 ? -12.733 1.640 26.053 1.00 98.31 201 ILE A N 1
ATOM 1543 C CA . ILE A 1 201 ? -12.762 0.187 25.811 1.00 98.31 201 ILE A CA 1
ATOM 1544 C C . ILE A 1 201 ? -14.197 -0.325 25.889 1.00 98.31 201 ILE A C 1
ATOM 1546 O O . ILE A 1 201 ? -14.861 -0.216 26.923 1.00 98.31 201 ILE A O 1
ATOM 1550 N N . GLN A 1 202 ? -14.651 -0.979 24.827 1.00 97.81 202 GLN A N 1
ATOM 1551 C CA . GLN A 1 202 ? -15.910 -1.705 24.791 1.00 97.81 202 GLN A CA 1
ATOM 1552 C C . GLN A 1 202 ? -15.640 -3.194 24.586 1.00 97.81 202 GLN A C 1
ATOM 1554 O O . GLN A 1 202 ? -15.054 -3.588 23.587 1.00 97.81 202 GLN A O 1
ATOM 1559 N N . ALA A 1 203 ? -16.117 -4.022 25.510 1.00 97.81 203 ALA A N 1
ATOM 1560 C CA . ALA A 1 203 ? -16.117 -5.478 25.415 1.00 97.81 203 ALA A CA 1
ATOM 1561 C C . ALA A 1 203 ? -17.528 -6.020 25.736 1.00 97.81 203 ALA A C 1
ATOM 1563 O O . ALA A 1 203 ? -18.400 -5.255 26.175 1.00 97.81 203 ALA A O 1
ATOM 1564 N N . PRO A 1 204 ? -17.816 -7.321 25.551 1.00 97.62 204 PRO A N 1
ATOM 1565 C CA . PRO A 1 204 ? -19.123 -7.875 25.887 1.00 97.62 204 PRO A CA 1
ATOM 1566 C C . PRO A 1 204 ? -19.427 -7.686 27.377 1.00 97.62 204 PRO A C 1
ATOM 1568 O O . PRO A 1 204 ? -18.756 -8.234 28.246 1.00 97.62 204 PRO A O 1
ATOM 1571 N N . GLY A 1 205 ? -20.437 -6.867 27.672 1.00 96.44 205 GLY A N 1
ATOM 1572 C CA . GLY A 1 205 ? -20.813 -6.535 29.044 1.00 96.44 205 GLY A CA 1
ATOM 1573 C C . GLY A 1 205 ? -19.828 -5.626 29.781 1.00 96.44 205 GLY A C 1
ATOM 1574 O O . GLY A 1 205 ? -19.992 -5.452 30.976 1.00 96.44 205 GLY A O 1
ATOM 1575 N N . ILE A 1 206 ? -18.825 -5.028 29.138 1.00 97.94 206 ILE A N 1
ATOM 1576 C CA . ILE A 1 206 ? -17.913 -4.093 29.812 1.00 97.94 206 ILE A CA 1
ATOM 1577 C C . ILE A 1 206 ? -17.762 -2.841 28.955 1.00 97.94 206 ILE A C 1
ATOM 1579 O O . ILE A 1 206 ? -17.523 -2.923 27.752 1.00 97.94 206 ILE A O 1
ATOM 1583 N N . LYS A 1 207 ? -17.901 -1.673 29.577 1.00 97.81 207 LYS A N 1
ATOM 1584 C CA . LYS A 1 207 ? -17.599 -0.374 28.974 1.00 97.81 207 LYS A CA 1
ATOM 1585 C C . LYS A 1 207 ? -16.700 0.413 29.909 1.00 97.81 207 LYS A C 1
ATOM 1587 O O . LYS A 1 207 ? -17.013 0.533 31.091 1.00 97.81 207 LYS A O 1
ATOM 1592 N N . ILE A 1 208 ? -15.616 0.947 29.374 1.00 98.38 208 ILE A N 1
ATOM 1593 C CA . ILE A 1 208 ? -14.680 1.834 30.057 1.00 98.38 208 ILE A CA 1
ATOM 1594 C C . ILE A 1 208 ? -14.555 3.075 29.184 1.00 98.38 208 ILE A C 1
ATOM 1596 O O . ILE A 1 208 ? -14.315 2.935 27.993 1.00 98.38 208 ILE A O 1
ATOM 1600 N N . GLY A 1 209 ? -14.714 4.258 29.761 1.00 97.81 209 GLY A N 1
ATOM 1601 C CA . GLY A 1 209 ? -14.508 5.532 29.072 1.00 97.81 209 GLY A CA 1
ATOM 1602 C C . GLY A 1 209 ? -14.501 6.681 30.072 1.00 97.81 209 GLY A C 1
ATOM 1603 O O . GLY A 1 209 ? -14.438 6.452 31.282 1.00 97.81 209 GLY A O 1
ATOM 1604 N N . ASP A 1 210 ? -14.647 7.912 29.595 1.00 97.19 210 ASP A N 1
ATOM 1605 C CA . ASP A 1 210 ? -14.604 9.117 30.442 1.00 97.19 210 ASP A CA 1
ATOM 1606 C C . ASP A 1 210 ? -15.660 9.137 31.558 1.00 97.19 210 ASP A C 1
ATOM 1608 O O . ASP A 1 210 ? -15.480 9.748 32.612 1.00 97.19 210 ASP A O 1
ATOM 1612 N N . ASN A 1 211 ? -16.765 8.416 31.359 1.00 94.94 211 ASN A N 1
ATOM 1613 C CA . ASN A 1 211 ? -17.834 8.266 32.347 1.00 94.94 211 ASN A CA 1
ATOM 1614 C C . ASN A 1 211 ? -17.557 7.169 33.396 1.00 94.94 211 ASN A C 1
ATOM 1616 O O . ASN A 1 211 ? -18.434 6.876 34.212 1.00 94.94 211 ASN A O 1
ATOM 1620 N N . GLY A 1 212 ? -16.372 6.552 33.373 1.00 97.12 212 GLY A N 1
ATOM 1621 C CA . GLY A 1 212 ? -15.953 5.479 34.269 1.00 97.12 212 GLY A CA 1
ATOM 1622 C C . GLY A 1 212 ? -16.140 4.073 33.686 1.00 97.12 212 GLY A C 1
ATOM 1623 O O . GLY A 1 212 ? -16.030 3.863 32.479 1.00 97.12 212 GLY A O 1
ATOM 1624 N N . ILE A 1 213 ? -16.389 3.091 34.556 1.00 98.25 213 ILE A N 1
ATOM 1625 C CA . ILE A 1 213 ? -16.483 1.663 34.223 1.00 98.25 213 ILE A CA 1
ATOM 1626 C C . ILE A 1 213 ? -17.912 1.172 34.460 1.00 98.25 213 ILE A C 1
ATOM 1628 O O . ILE A 1 213 ? -18.483 1.364 35.534 1.00 98.25 213 ILE A O 1
ATOM 1632 N N . SER A 1 214 ? -18.486 0.479 33.483 1.00 97.31 214 SER A N 1
ATOM 1633 C CA . SER A 1 214 ? -19.777 -0.191 33.608 1.00 97.31 214 SER A CA 1
ATOM 1634 C C . SER A 1 214 ? -19.668 -1.650 33.195 1.00 97.31 214 SER A C 1
ATOM 1636 O O . SER A 1 214 ? -19.176 -1.965 32.115 1.00 97.31 214 SER A O 1
ATOM 1638 N N . MET A 1 215 ? -20.171 -2.528 34.056 1.00 97.31 215 MET A N 1
ATOM 1639 C CA . MET A 1 215 ? -20.365 -3.951 33.796 1.00 97.31 215 MET A CA 1
ATOM 1640 C C . MET A 1 215 ? -21.701 -4.419 34.405 1.00 97.31 215 MET A C 1
ATOM 1642 O O . MET A 1 215 ? -22.291 -3.675 35.195 1.00 97.31 215 MET A O 1
ATOM 1646 N N . PRO A 1 216 ? -22.248 -5.601 34.052 1.00 97.50 216 PRO A N 1
ATOM 1647 C CA . PRO A 1 216 ? -23.473 -6.117 34.645 1.00 97.50 216 PRO A CA 1
ATOM 1648 C C . PRO A 1 216 ? -23.468 -6.022 36.170 1.00 97.50 216 PRO A C 1
ATOM 1650 O O . PRO A 1 216 ? -22.637 -6.618 36.849 1.00 97.50 216 PRO A O 1
ATOM 1653 N N . GLY A 1 217 ? -24.403 -5.239 36.705 1.00 95.88 217 GLY A N 1
ATOM 1654 C CA . GLY A 1 217 ? -24.551 -5.043 38.142 1.00 95.88 217 GLY A CA 1
ATOM 1655 C C . GLY A 1 217 ? -23.461 -4.202 38.809 1.00 95.88 217 GLY A C 1
ATOM 1656 O O . GLY A 1 217 ? -23.519 -4.061 40.020 1.00 95.88 217 GLY A O 1
ATOM 1657 N N . ILE A 1 218 ? -22.491 -3.622 38.098 1.00 97.69 218 ILE A N 1
ATOM 1658 C CA . ILE A 1 218 ? -21.490 -2.743 38.721 1.00 97.69 218 ILE A CA 1
ATOM 1659 C C . ILE A 1 218 ? -21.274 -1.496 37.865 1.00 97.69 218 ILE A C 1
ATOM 1661 O O . ILE A 1 218 ? -21.023 -1.568 36.662 1.00 97.69 218 ILE A O 1
ATOM 1665 N N . LYS A 1 219 ? -21.339 -0.332 38.510 1.00 97.62 219 LYS A N 1
ATOM 1666 C CA . LYS A 1 219 ? -20.982 0.959 37.923 1.00 97.62 219 LYS A CA 1
ATOM 1667 C C . LYS A 1 219 ? -19.949 1.646 38.805 1.00 97.62 219 LYS A C 1
ATOM 1669 O O . LYS A 1 219 ? -20.146 1.733 40.014 1.00 97.62 219 LYS A O 1
ATOM 1674 N N . ILE A 1 220 ? -18.878 2.137 38.200 1.00 98.19 220 ILE A N 1
ATOM 1675 C CA . ILE A 1 220 ? -17.839 2.939 38.839 1.00 98.19 220 ILE A CA 1
ATOM 1676 C C . ILE A 1 220 ? -17.768 4.245 38.061 1.00 98.19 220 ILE A C 1
ATOM 1678 O O . ILE A 1 220 ? -17.498 4.218 36.868 1.00 98.19 220 ILE A O 1
ATOM 1682 N N . ASP A 1 221 ? -18.029 5.372 38.710 1.00 97.81 221 ASP A N 1
ATOM 1683 C CA . ASP A 1 221 ? -17.916 6.697 38.100 1.00 97.81 221 ASP A CA 1
ATOM 1684 C C . ASP A 1 221 ? -17.416 7.728 39.126 1.00 97.81 221 ASP A C 1
ATOM 1686 O O . ASP A 1 221 ? -17.016 7.381 40.240 1.00 97.81 221 ASP A O 1
ATOM 1690 N N . SER A 1 222 ? -17.419 9.011 38.762 1.00 97.38 222 SER A N 1
ATOM 1691 C CA . SER A 1 222 ? -16.984 10.104 39.644 1.00 97.38 222 SER A CA 1
ATOM 1692 C C . SER A 1 222 ? -17.799 10.232 40.941 1.00 97.38 222 SER A C 1
ATOM 1694 O O . SER A 1 222 ? -17.351 10.881 41.886 1.00 97.38 222 SER A O 1
ATOM 1696 N N . ASN A 1 223 ? -18.973 9.599 41.028 1.00 95.75 223 ASN A N 1
ATOM 1697 C CA . ASN A 1 223 ? -19.800 9.547 42.232 1.00 95.75 223 ASN A CA 1
ATOM 1698 C C . ASN A 1 223 ? -19.485 8.341 43.133 1.00 95.75 223 ASN A C 1
ATOM 1700 O O . ASN A 1 223 ? -20.072 8.243 44.213 1.00 95.75 223 ASN A O 1
ATOM 1704 N N . GLY A 1 224 ? -18.587 7.440 42.719 1.00 96.69 224 GLY A N 1
ATOM 1705 C CA . GLY A 1 224 ? -18.173 6.256 43.472 1.00 96.69 224 GLY A CA 1
ATOM 1706 C C . GLY A 1 224 ? -18.566 4.935 42.802 1.00 96.69 224 GLY A C 1
ATOM 1707 O O . GLY A 1 224 ? -18.569 4.826 41.578 1.00 96.69 224 GLY A O 1
ATOM 1708 N N . ILE A 1 225 ? -18.868 3.913 43.608 1.00 97.94 225 ILE A N 1
ATOM 1709 C CA . ILE A 1 225 ? -19.161 2.542 43.157 1.00 97.94 225 ILE A CA 1
ATOM 1710 C C . ILE A 1 225 ? -20.608 2.185 43.508 1.00 97.94 225 ILE A C 1
ATOM 1712 O O . ILE A 1 225 ? -21.043 2.365 44.646 1.00 97.94 225 ILE A O 1
ATOM 1716 N N . SER A 1 226 ? -21.353 1.632 42.554 1.00 96.62 226 SER A N 1
ATOM 1717 C CA . SER A 1 226 ? -22.713 1.129 42.753 1.00 96.62 226 SER A CA 1
ATOM 1718 C C . SER A 1 226 ? -22.824 -0.313 42.282 1.00 96.62 226 SER A C 1
ATOM 1720 O O . SER A 1 226 ? -22.449 -0.624 41.154 1.00 96.62 226 SER A O 1
ATOM 1722 N N . MET A 1 227 ? -23.409 -1.164 43.118 1.00 96.94 227 MET A N 1
ATOM 1723 C CA . MET A 1 227 ? -23.767 -2.548 42.803 1.00 96.94 227 MET A CA 1
ATOM 1724 C C . MET A 1 227 ? -25.074 -2.944 43.519 1.00 96.94 227 MET A C 1
ATOM 1726 O O . MET A 1 227 ? -25.517 -2.201 44.398 1.00 96.94 227 MET A O 1
ATOM 1730 N N . PRO A 1 228 ? -25.760 -4.048 43.155 1.00 96.94 228 PRO A N 1
ATOM 1731 C CA . PRO A 1 228 ? -26.970 -4.485 43.844 1.00 96.94 228 PRO A CA 1
ATOM 1732 C C . PRO A 1 228 ? -26.793 -4.518 45.365 1.00 96.94 228 PRO A C 1
ATOM 1734 O O . PRO A 1 228 ? -25.876 -5.153 45.877 1.00 96.94 228 PRO A O 1
ATOM 1737 N N . GLY A 1 229 ? -27.657 -3.794 46.077 1.00 95.62 229 GLY A N 1
ATOM 1738 C CA . GLY A 1 229 ? -27.646 -3.712 47.540 1.00 95.62 229 GLY A CA 1
ATOM 1739 C C . GLY A 1 229 ? -26.516 -2.880 48.158 1.00 95.62 229 GLY A C 1
ATOM 1740 O O . GLY A 1 229 ? -26.549 -2.671 49.364 1.00 95.62 229 GLY A O 1
ATOM 1741 N N . ILE A 1 230 ? -25.535 -2.375 47.393 1.00 97.31 230 ILE A N 1
ATOM 1742 C CA . ILE A 1 230 ? -24.382 -1.640 47.948 1.00 97.31 230 ILE A CA 1
ATOM 1743 C C . ILE A 1 230 ? -24.066 -0.384 47.128 1.00 97.31 230 ILE A C 1
ATOM 1745 O O . ILE A 1 230 ? -23.873 -0.435 45.912 1.00 97.31 230 ILE A O 1
ATOM 1749 N N . LYS A 1 231 ? -23.915 0.752 47.817 1.00 96.81 231 LYS A N 1
ATOM 1750 C CA . LYS A 1 231 ? -23.392 2.000 47.247 1.00 96.81 231 LYS A CA 1
ATOM 1751 C C . LYS A 1 231 ? -22.226 2.523 48.080 1.00 96.81 231 LYS A C 1
ATOM 1753 O O . LYS A 1 231 ? -22.347 2.654 49.294 1.00 96.81 231 LYS A O 1
ATOM 1758 N N . ILE A 1 232 ? -21.120 2.854 47.423 1.00 97.62 232 ILE A N 1
ATOM 1759 C CA . ILE A 1 232 ? -19.927 3.454 48.024 1.00 97.62 232 ILE A CA 1
ATOM 1760 C C . ILE A 1 232 ? -19.747 4.833 47.398 1.00 97.62 232 ILE A C 1
ATOM 1762 O O . ILE A 1 232 ? -19.589 4.935 46.185 1.00 97.62 232 ILE A O 1
ATOM 1766 N N . ASP A 1 233 ? -19.783 5.887 48.206 1.00 96.75 233 ASP A N 1
ATOM 1767 C CA . ASP A 1 233 ? -19.544 7.262 47.759 1.00 96.75 233 ASP A CA 1
ATOM 1768 C C . ASP A 1 233 ? -18.691 8.031 48.783 1.00 96.75 233 ASP A C 1
ATOM 1770 O O . ASP A 1 233 ? -18.225 7.471 49.778 1.00 96.75 233 ASP A O 1
ATOM 1774 N N . LYS A 1 234 ? -18.464 9.329 48.554 1.00 96.69 234 LYS A N 1
ATOM 1775 C CA . LYS A 1 234 ? -17.674 10.192 49.455 1.00 96.69 234 LYS A CA 1
ATOM 1776 C C . LYS A 1 234 ? -18.181 10.243 50.906 1.00 96.69 234 LYS A C 1
ATOM 1778 O O . LYS A 1 234 ? -17.456 10.707 51.778 1.00 96.69 234 LYS A O 1
ATOM 1783 N N . ASN A 1 235 ? -19.414 9.808 51.165 1.00 95.88 235 ASN A N 1
ATOM 1784 C CA . ASN A 1 235 ? -20.016 9.767 52.496 1.00 95.88 235 ASN A CA 1
ATOM 1785 C C . ASN A 1 235 ? -19.893 8.380 53.164 1.00 95.88 235 ASN A C 1
ATOM 1787 O O . ASN A 1 235 ? -20.455 8.187 54.240 1.00 95.88 235 ASN A O 1
ATOM 1791 N N . GLY A 1 236 ? -19.198 7.414 52.548 1.00 94.75 236 GLY A N 1
ATOM 1792 C CA . GLY A 1 236 ? -18.998 6.058 53.071 1.00 94.75 236 GLY A CA 1
ATOM 1793 C C . GLY A 1 236 ? -19.789 4.979 52.319 1.00 94.75 236 GLY A C 1
ATOM 1794 O O . GLY A 1 236 ? -20.070 5.111 51.128 1.00 94.75 236 GLY A O 1
ATOM 1795 N N . ILE A 1 237 ? -20.123 3.885 53.013 1.00 97.38 237 ILE A N 1
ATOM 1796 C CA . ILE A 1 237 ? -20.801 2.700 52.454 1.00 97.38 237 ILE A CA 1
ATOM 1797 C C . ILE A 1 237 ? -22.271 2.684 52.900 1.00 97.38 237 ILE A C 1
ATOM 1799 O O . ILE A 1 237 ? -22.559 2.809 54.089 1.00 97.38 237 ILE A O 1
ATOM 1803 N N . LYS A 1 238 ? -23.199 2.492 51.957 1.00 95.81 238 LYS A N 1
ATOM 1804 C CA . LYS A 1 238 ? -24.639 2.287 52.190 1.00 95.81 238 LYS A CA 1
ATOM 1805 C C . LYS A 1 238 ? -25.049 0.893 51.720 1.00 95.81 238 LYS A C 1
ATOM 1807 O O . LYS A 1 238 ? -24.676 0.499 50.616 1.00 95.81 238 LYS A O 1
ATOM 1812 N N . ILE A 1 239 ? -25.821 0.185 52.543 1.00 95.19 239 ILE A N 1
ATOM 1813 C CA . ILE A 1 239 ? -26.338 -1.164 52.274 1.00 95.19 239 ILE A CA 1
ATOM 1814 C C . ILE A 1 239 ? -27.871 -1.097 52.325 1.00 95.19 239 ILE A C 1
ATOM 1816 O O . ILE A 1 239 ? -28.401 -0.574 53.307 1.00 95.19 239 ILE A O 1
ATOM 1820 N N . ASN A 1 240 ? -28.551 -1.575 51.276 1.00 83.62 240 ASN A N 1
ATOM 1821 C CA . ASN A 1 240 ? -30.018 -1.565 51.129 1.00 83.62 240 ASN A CA 1
ATOM 1822 C C . ASN A 1 240 ? -30.608 -2.973 51.168 1.00 83.62 240 ASN A C 1
ATOM 1824 O O . ASN A 1 240 ? -29.973 -3.880 50.583 1.00 83.62 240 ASN A O 1
#

pLDDT: mean 81.22, std 20.17, range [30.58, 98.5]

Organism: NCBI:txid1604897

Radius of gyration: 47.5 Å; chains: 1; bounding box: 104×50×136 Å

Sequence (240 aa):
MRKDEFMSEMERGLDKVSEAERKEILYDYEEHFRIAMGNGKTEEVICMELGNPKEIASSYIPDYKNENKLIVNKKEIMKATPVYNSNSRLLKPAGVFMVAAGIILMIFTVHSLFSVHRGIVENTSVNQIKIGDKNIDQSGIHGDGVSIDKEGISMPGLTINDDGINAQDVAIDSNGISGPEFKIDDEGISTPGIKINDDGIQAPGIKIGDNGISMPGIKIDSNGISMPGIKIDKNGIKIN

Foldseek 3Di:
DFPVVLLVLLLVLLPVPDPVVSVVVSVVVVVVQVVVVVVVDHRVVSCVVVDHSNVVSVVRPDDPDDDDDDDDDDDDDDDDDDDDDPPDPPPPPVRVVVVVVVVVVVVVVVVVVVVVVVVVVVPPPPQWDDDPQWIQHPQFIDGQQWTQGQQGIDGVQWDAGQQGIGGNFWGQGPQGIGGPAWDAGQQGIDGVQWDAHQQGIGHVQWDAGQQGIGGVQWDQGPQGIGGVQWDQGPVGIGGD

Secondary structure (DSSP, 8-state):
--HHHHHHHHHHHTTTS-HHHHHHHHHHHHHHHHHHHHTT--HHHHHHHH--HHHHHHHTS-------------------------------HHHHHHHHHHHHHHHHHHHHHHHHHHHHHTT-----EEETTEEE-SSEEEETTEEEETTEEEETTEEEETTEEEETTEEEETTEEEETTEEEETTEEEETTEEEETTEEEETTEEEETTEEEETTEEEETTEEEETTEEEETTEEEE-